Protein AF-A0A8H7KFB4-F1 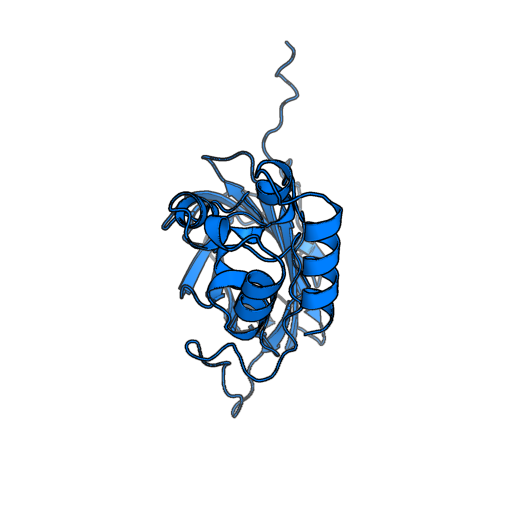(afdb_monomer_lite)

Secondary structure (DSSP, 8-state):
-TTTT--SSPPPPS-----TTHHHHBT-EEEESS--TT---EEEEE--TTSSEEEEEEEETTEEEEEEEESTT--EEEEE----TTTTTT---SSEEEEEEEEESSSSEEEEEEEESSSS-EEEEEEEEEGGGTEEEEEEEES--SS-SBPPPEEEEEPPTTPPPPPSS-TTSSS-----TTTSBHHHHHHSHHHHHHHHHHS-HHHHT-HHHHHTTTSBHHHHGGGSTT--HHHHHHHHHHHHH-

Foldseek 3Di:
DVCPPDDLDDDQDQAFDDAPLLVVQAQFKWAFPAQFPQQWQIKGWHPDPPDQWIKIWTQGLVGIWIDTAGPNSDKDWDKIQPACLLQAVLDHDNIFIWIKHWGHNDNFKIKIWTHTPVDSWIKIWMWGAPPSRFKIKIWIAIPDDPAGRTGDITIIGGDDPPDDTDDSPDSDDDDPPQDALRRAFLQNQCPDPQSVVLCCVLPDVVVVVDPVSVVRRSPGCVVCQVVDPRSDPVSRVSSGVSSRVD

Organism: Bionectria ochroleuca (NCBI:txid29856)

Radius of gyration: 20.15 Å; chains: 1; bounding box: 44×52×55 Å

Structure (mmCIF, N/CA/C/O backbone):
data_AF-A0A8H7KFB4-F1
#
_entry.id   AF-A0A8H7KFB4-F1
#
loop_
_atom_site.group_PDB
_atom_site.id
_atom_site.type_symbol
_atom_site.label_atom_id
_atom_site.label_alt_id
_atom_site.label_comp_id
_atom_site.label_asym_id
_atom_site.label_entity_id
_atom_site.label_seq_id
_atom_site.pdbx_PDB_ins_code
_atom_site.Cartn_x
_atom_site.Cartn_y
_atom_site.Cartn_z
_atom_site.occupancy
_atom_site.B_iso_or_equiv
_atom_site.auth_seq_id
_atom_site.auth_comp_id
_atom_site.auth_asym_id
_atom_site.auth_atom_id
_atom_site.pdbx_PDB_model_num
ATOM 1 N N . THR A 1 1 ? -14.679 31.931 -12.826 1.00 61.97 1 THR A N 1
ATOM 2 C CA . THR A 1 1 ? -13.219 31.683 -12.743 1.00 61.97 1 THR A CA 1
ATOM 3 C C . THR A 1 1 ? -12.979 30.184 -12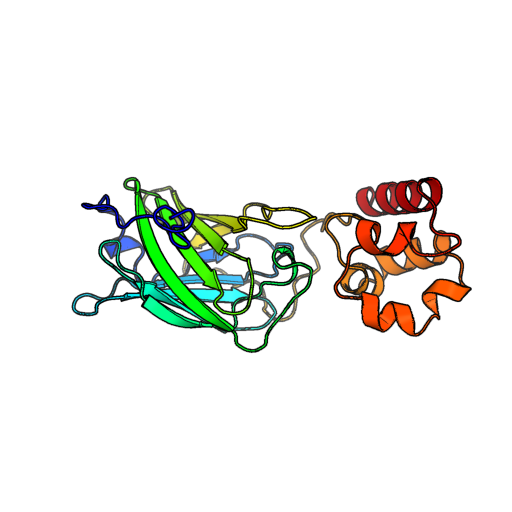.699 1.00 61.97 1 THR A C 1
ATOM 5 O O . THR A 1 1 ? -13.436 29.548 -11.759 1.00 61.97 1 THR A O 1
ATOM 8 N N . ARG A 1 2 ? -12.341 29.610 -13.729 1.00 64.19 2 ARG A N 1
ATOM 9 C CA . ARG A 1 2 ? -12.293 28.162 -14.057 1.00 64.19 2 ARG A CA 1
ATOM 10 C C . ARG A 1 2 ? -11.663 27.248 -12.983 1.00 64.19 2 ARG A C 1
ATOM 12 O O . ARG A 1 2 ? -11.766 26.037 -13.090 1.00 64.19 2 ARG A O 1
ATOM 19 N N . LEU A 1 3 ? -11.048 27.829 -11.950 1.00 76.88 3 LEU A N 1
ATOM 20 C CA . LEU A 1 3 ? -10.337 27.121 -10.877 1.00 76.88 3 LEU A CA 1
ATOM 21 C C . LEU A 1 3 ? -11.137 26.977 -9.571 1.00 76.88 3 LEU A C 1
ATOM 23 O O . LEU A 1 3 ? -10.689 26.281 -8.670 1.00 76.88 3 LEU A O 1
ATOM 27 N N . ARG A 1 4 ? -12.324 27.594 -9.447 1.00 68.62 4 ARG A N 1
ATOM 28 C CA . ARG A 1 4 ? -13.120 27.557 -8.197 1.00 68.62 4 ARG A CA 1
ATOM 29 C C . ARG A 1 4 ? -13.633 26.164 -7.806 1.00 68.62 4 ARG A C 1
ATOM 31 O O . ARG A 1 4 ? -14.036 25.984 -6.668 1.00 68.62 4 ARG A O 1
ATOM 38 N N . HIS A 1 5 ? -13.616 25.213 -8.736 1.00 70.12 5 HIS A N 1
ATOM 39 C CA . HIS A 1 5 ? -14.047 23.829 -8.520 1.00 70.12 5 HIS A CA 1
ATOM 40 C C . HIS A 1 5 ? -12.872 22.841 -8.525 1.00 70.12 5 HIS A C 1
ATOM 42 O O . HIS A 1 5 ? -13.088 21.631 -8.534 1.00 70.12 5 HIS A O 1
ATOM 48 N N . LEU A 1 6 ? -11.626 23.335 -8.567 1.00 68.06 6 LEU A N 1
ATOM 49 C CA . LEU A 1 6 ? -10.456 22.470 -8.522 1.00 68.06 6 LEU A CA 1
ATOM 50 C C . LEU A 1 6 ? -10.195 22.057 -7.070 1.00 68.06 6 LEU A C 1
ATOM 52 O O . LEU A 1 6 ? -9.555 22.776 -6.308 1.00 68.06 6 LEU A O 1
ATOM 56 N N . HIS A 1 7 ? -10.695 20.882 -6.703 1.00 67.50 7 HIS A N 1
ATOM 57 C CA . HIS A 1 7 ? -10.397 20.241 -5.429 1.00 67.50 7 HIS A CA 1
ATOM 58 C C . HIS A 1 7 ? -9.290 19.209 -5.644 1.00 67.50 7 HIS A C 1
ATOM 60 O O . HIS A 1 7 ? -9.531 18.124 -6.167 1.00 67.50 7 HIS A O 1
ATOM 66 N N . LEU A 1 8 ? -8.058 19.562 -5.265 1.00 73.00 8 LEU A N 1
ATOM 67 C CA . LEU A 1 8 ? -6.910 18.646 -5.339 1.00 73.00 8 LEU A CA 1
ATOM 68 C C . LEU A 1 8 ? -7.029 17.497 -4.328 1.00 73.00 8 LEU A C 1
ATOM 70 O O . LEU A 1 8 ? -6.491 16.413 -4.536 1.00 73.00 8 LEU A O 1
ATOM 74 N N . MET A 1 9 ? -7.779 17.724 -3.251 1.00 74.00 9 MET A N 1
ATOM 75 C CA . MET A 1 9 ? -7.996 16.762 -2.182 1.00 74.00 9 MET A CA 1
ATOM 76 C C . MET A 1 9 ? -9.475 16.369 -2.138 1.00 74.00 9 MET A C 1
ATOM 78 O O . MET A 1 9 ? -10.335 17.232 -2.338 1.00 74.00 9 MET A O 1
ATOM 82 N N . PRO A 1 10 ? -9.788 15.084 -1.889 1.00 71.81 10 PRO A N 1
ATOM 83 C CA . PRO A 1 10 ? -11.146 14.655 -1.597 1.00 71.81 10 PRO A CA 1
ATOM 84 C C . PRO A 1 10 ? -11.779 15.537 -0.513 1.00 71.81 10 PRO A C 1
ATOM 86 O O . PRO A 1 10 ? -11.071 15.942 0.419 1.00 71.81 10 PRO A O 1
ATOM 89 N N . PRO A 1 11 ? -13.088 15.822 -0.608 1.00 71.75 11 PRO A N 1
ATOM 90 C CA . PRO A 1 11 ? -13.779 16.592 0.413 1.00 71.75 11 PRO A CA 1
ATOM 91 C C . PRO A 1 11 ? -13.639 15.925 1.787 1.00 71.75 11 PRO A C 1
ATOM 93 O O . PRO A 1 11 ? -13.471 14.704 1.907 1.00 71.75 11 PRO A O 1
ATOM 96 N N . LEU A 1 12 ? -13.682 16.758 2.824 1.00 71.38 12 LEU A N 1
ATOM 97 C CA . LEU A 1 12 ? -13.834 16.289 4.194 1.00 71.38 12 LEU A CA 1
ATOM 98 C C . LEU A 1 12 ? -15.251 15.725 4.316 1.00 71.38 12 LEU A C 1
ATOM 100 O O . LEU A 1 12 ? -16.219 16.412 3.993 1.00 71.38 12 LEU A O 1
ATOM 104 N N . GLU A 1 13 ? -15.369 14.472 4.734 1.00 70.50 13 GLU A N 1
ATOM 105 C CA . GLU A 1 13 ? -16.661 13.912 5.114 1.00 70.50 13 GLU A CA 1
ATOM 106 C C . GLU A 1 13 ? -17.056 14.481 6.478 1.00 70.50 13 GLU A C 1
ATOM 108 O O . GLU A 1 13 ? -16.199 14.694 7.336 1.00 70.50 13 GLU A O 1
ATOM 113 N N . ASN A 1 14 ? -18.343 14.761 6.682 1.00 65.81 14 ASN A N 1
ATOM 114 C CA . ASN A 1 14 ? -18.803 15.345 7.944 1.00 65.81 14 ASN A CA 1
ATOM 115 C C . ASN A 1 14 ? -18.742 14.330 9.096 1.00 65.81 14 ASN A C 1
ATOM 117 O O . ASN A 1 14 ? -18.501 14.726 10.232 1.00 65.81 14 ASN A O 1
ATOM 121 N N . GLU A 1 15 ? -18.915 13.035 8.804 1.00 70.81 15 GLU A N 1
ATOM 122 C CA . GLU A 1 15 ? -18.819 11.952 9.784 1.00 70.81 15 GLU A CA 1
ATOM 123 C C . GLU A 1 15 ? -18.229 10.692 9.147 1.00 70.81 15 GLU A C 1
ATOM 125 O O . GLU A 1 15 ? -18.719 10.209 8.129 1.00 70.81 15 GLU A O 1
ATOM 130 N N . ALA A 1 16 ? -17.188 10.152 9.778 1.00 72.44 16 ALA A N 1
ATOM 131 C CA . ALA A 1 16 ? -16.652 8.838 9.460 1.00 72.44 16 ALA A CA 1
ATOM 132 C C . ALA A 1 16 ? -17.450 7.755 10.203 1.00 72.44 16 ALA A C 1
ATOM 134 O O . ALA A 1 16 ? -17.715 7.932 11.401 1.00 72.44 16 ALA A O 1
ATOM 135 N N . PRO A 1 17 ? -17.748 6.604 9.575 1.00 80.19 17 PRO A N 1
ATOM 136 C CA . PRO A 1 17 ? -18.048 5.376 10.299 1.00 80.19 17 PRO A CA 1
ATOM 137 C C . PRO A 1 17 ? -17.065 5.140 11.455 1.00 80.19 17 PRO A C 1
ATOM 139 O O . PRO A 1 17 ? -15.899 5.526 11.401 1.00 80.19 17 PRO A O 1
ATOM 142 N N . LYS A 1 18 ? -17.527 4.490 12.523 1.00 84.31 18 LYS A N 1
ATOM 143 C CA . LYS A 1 18 ? -16.658 4.024 13.611 1.00 84.31 18 LYS A CA 1
ATOM 144 C C . LYS A 1 18 ? -16.591 2.510 13.556 1.00 84.31 18 LYS A C 1
ATOM 146 O O . LYS A 1 18 ? -17.621 1.860 13.388 1.00 84.31 18 LYS A O 1
ATOM 151 N N . SER A 1 19 ? -15.403 1.947 13.738 1.00 90.38 19 SER A N 1
ATOM 152 C CA . SER A 1 19 ? -15.244 0.501 13.830 1.00 90.38 19 SER A CA 1
ATOM 153 C C . SER A 1 19 ? -15.250 0.037 15.279 1.00 90.38 19 SER A C 1
ATOM 155 O O . SER A 1 19 ? -14.568 0.595 16.137 1.00 90.38 19 SER A O 1
ATOM 157 N N . ARG A 1 20 ? -15.968 -1.056 15.543 1.00 91.12 20 ARG A N 1
ATOM 158 C CA . ARG A 1 20 ? -15.868 -1.791 16.814 1.00 91.12 20 ARG A CA 1
ATOM 159 C C . ARG A 1 20 ? -14.535 -2.536 16.943 1.00 91.12 20 ARG A C 1
ATOM 161 O O . ARG A 1 20 ? -14.165 -2.920 18.048 1.00 91.12 20 ARG A O 1
ATOM 168 N N . LEU A 1 21 ? -13.835 -2.745 15.826 1.00 92.56 21 LEU A N 1
ATOM 169 C CA . LEU A 1 21 ? -12.553 -3.440 15.773 1.00 92.56 21 LEU A CA 1
ATOM 170 C C . LEU A 1 21 ? -11.384 -2.537 16.148 1.00 92.56 21 LEU A C 1
ATOM 172 O O . LEU A 1 21 ? -10.337 -3.073 16.479 1.00 92.56 21 LEU A O 1
ATOM 176 N N . GLU A 1 22 ? -11.540 -1.209 16.139 1.00 93.12 22 GLU A N 1
ATOM 177 C CA . GLU A 1 22 ? -10.436 -0.257 16.337 1.00 93.12 22 GLU A CA 1
ATOM 178 C C . GLU A 1 22 ? -9.573 -0.596 17.563 1.00 93.12 22 GLU A C 1
ATOM 180 O O . GLU A 1 22 ? -8.362 -0.754 17.442 1.00 93.12 22 GLU A O 1
ATOM 185 N N . ASN A 1 23 ? -10.202 -0.827 18.718 1.00 90.88 23 ASN A N 1
ATOM 186 C CA . ASN A 1 23 ? -9.493 -1.199 19.947 1.00 90.88 23 ASN A CA 1
ATOM 187 C C . ASN A 1 23 ? -8.872 -2.603 19.903 1.00 90.88 23 ASN A C 1
ATOM 189 O O . ASN A 1 23 ? -7.924 -2.865 20.634 1.00 90.88 23 ASN A O 1
ATOM 193 N N . VAL A 1 24 ? -9.422 -3.505 19.090 1.00 90.38 24 VAL A N 1
ATOM 194 C CA . VAL A 1 24 ? -8.945 -4.888 18.944 1.00 90.38 24 VAL A CA 1
ATOM 195 C C . VAL A 1 24 ? -7.704 -4.943 18.060 1.00 90.38 24 VAL A C 1
ATOM 197 O O . VAL A 1 24 ? -6.808 -5.730 18.328 1.00 90.38 24 VAL A O 1
ATOM 200 N N . ILE A 1 25 ? -7.653 -4.126 17.006 1.00 93.88 25 ILE A N 1
ATOM 201 C CA . ILE A 1 25 ? -6.569 -4.152 16.013 1.00 93.88 25 ILE A CA 1
ATOM 202 C C . ILE A 1 25 ? -5.464 -3.127 16.291 1.00 93.88 25 ILE A C 1
ATOM 204 O O . ILE A 1 25 ? -4.403 -3.188 15.670 1.00 93.88 25 ILE A O 1
ATOM 208 N N . SER A 1 26 ? -5.720 -2.141 17.157 1.00 93.12 26 SER A N 1
ATOM 209 C CA . SER A 1 26 ? -4.752 -1.089 17.457 1.00 93.12 26 SER A CA 1
ATOM 210 C C . SER A 1 26 ? -3.491 -1.693 18.066 1.00 93.12 26 SER A C 1
ATOM 212 O O . SER A 1 26 ? -3.561 -2.445 19.033 1.00 93.12 26 SER A O 1
ATOM 214 N N . LYS A 1 27 ? -2.335 -1.339 17.503 1.00 88.69 27 LYS A N 1
ATOM 215 C CA . LYS A 1 27 ? -0.993 -1.824 17.863 1.00 88.69 27 LYS A CA 1
ATOM 2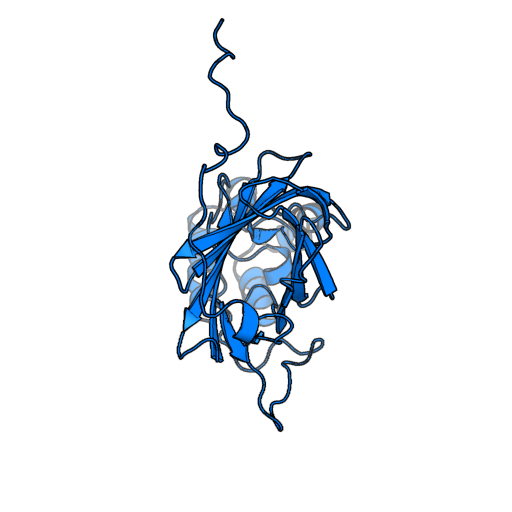16 C C . LYS A 1 27 ? -0.769 -3.320 17.627 1.00 88.69 27 LYS A C 1
ATOM 218 O O . LYS A 1 27 ? 0.333 -3.808 17.878 1.00 88.69 27 LYS A O 1
ATOM 223 N N . GLU A 1 28 ? -1.744 -4.027 17.061 1.00 91.38 28 GLU A N 1
ATOM 224 C CA . GLU A 1 28 ? -1.558 -5.403 16.621 1.00 91.38 28 GLU A CA 1
ATOM 225 C C . GLU A 1 28 ? -0.670 -5.467 15.377 1.00 91.38 28 GLU A C 1
ATOM 227 O O . GLU A 1 28 ? -0.672 -4.588 14.504 1.00 91.38 28 GLU A O 1
ATOM 232 N N . ARG A 1 29 ? 0.122 -6.537 15.288 1.00 90.56 29 ARG A N 1
ATOM 233 C CA . ARG A 1 29 ? 1.016 -6.772 14.153 1.00 90.56 29 ARG A CA 1
ATOM 234 C C . ARG A 1 29 ? 0.410 -7.792 13.205 1.00 90.56 29 ARG A C 1
ATOM 236 O O . ARG A 1 29 ? 0.311 -8.971 13.534 1.00 90.56 29 ARG A O 1
ATOM 243 N N . PHE A 1 30 ? 0.099 -7.341 11.997 1.00 93.88 30 PHE A N 1
ATOM 244 C CA . PHE A 1 30 ? -0.410 -8.172 10.916 1.00 93.88 30 PHE A CA 1
ATOM 245 C C . PHE A 1 30 ? 0.738 -8.588 10.003 1.00 93.88 30 PHE A C 1
ATOM 247 O O . PHE A 1 30 ? 1.280 -7.762 9.270 1.00 93.88 30 PHE A O 1
ATOM 254 N N . ALA A 1 31 ? 1.125 -9.860 10.036 1.00 90.69 31 ALA A N 1
ATOM 255 C CA . ALA A 1 31 ? 2.168 -10.403 9.174 1.00 90.69 31 ALA A CA 1
ATOM 256 C C . ALA A 1 31 ? 1.581 -10.930 7.865 1.00 90.69 31 ALA A C 1
ATOM 258 O O . ALA A 1 31 ? 0.538 -11.591 7.870 1.00 90.69 31 ALA A O 1
ATOM 259 N N . ALA A 1 32 ? 2.264 -10.668 6.751 1.00 92.19 32 ALA A N 1
ATOM 260 C CA . ALA A 1 32 ? 1.920 -11.258 5.466 1.00 92.19 32 ALA A CA 1
ATOM 261 C C . ALA A 1 32 ? 2.042 -12.783 5.566 1.00 92.19 32 ALA A C 1
ATOM 263 O O . ALA A 1 32 ? 3.067 -13.311 5.994 1.00 92.19 32 ALA A O 1
ATOM 264 N N . LYS A 1 33 ? 1.000 -13.512 5.157 1.00 86.19 33 LYS A N 1
ATOM 265 C CA . LYS A 1 33 ? 0.990 -14.980 5.264 1.00 86.19 33 LYS A CA 1
ATOM 266 C C . LYS A 1 33 ? 1.941 -15.669 4.292 1.00 86.19 33 LYS A C 1
ATOM 268 O O . LYS A 1 33 ? 2.212 -16.858 4.435 1.00 86.19 33 LYS A O 1
ATOM 273 N N . ARG A 1 34 ? 2.375 -14.943 3.267 1.00 83.50 34 ARG A N 1
ATOM 274 C CA . ARG A 1 34 ? 3.082 -15.447 2.096 1.00 83.50 34 ARG A CA 1
ATOM 275 C C . ARG A 1 34 ? 3.996 -14.349 1.541 1.00 83.50 34 ARG A C 1
ATOM 277 O O . ARG A 1 34 ? 3.611 -13.176 1.608 1.00 83.50 34 ARG A O 1
ATOM 284 N N . PRO A 1 35 ? 5.157 -14.699 0.956 1.00 85.25 35 PRO A N 1
ATOM 285 C CA . PRO A 1 35 ? 5.917 -13.765 0.137 1.00 85.25 35 PRO A CA 1
ATOM 286 C C . PRO A 1 35 ? 5.016 -13.100 -0.908 1.00 85.25 35 PRO A C 1
ATOM 288 O O . PRO A 1 35 ? 4.184 -13.757 -1.535 1.00 85.25 35 PRO A O 1
ATOM 291 N N . ASN A 1 36 ? 5.182 -11.797 -1.089 1.00 89.62 36 ASN A N 1
ATOM 292 C CA . ASN A 1 36 ? 4.436 -10.999 -2.054 1.00 89.62 36 ASN A CA 1
ATOM 293 C C . ASN A 1 36 ? 5.406 -10.137 -2.858 1.00 89.62 36 ASN A C 1
ATOM 295 O O . ASN A 1 36 ? 6.522 -9.863 -2.418 1.00 89.62 36 ASN A O 1
ATOM 299 N N . GLU A 1 37 ? 4.967 -9.713 -4.038 1.00 86.00 37 GLU A N 1
ATOM 300 C CA . GLU A 1 37 ? 5.789 -8.939 -4.970 1.00 86.00 37 GLU A CA 1
ATOM 301 C C . GLU A 1 37 ? 6.228 -7.586 -4.410 1.00 86.00 37 GLU A C 1
ATOM 303 O O . GLU A 1 37 ? 7.219 -7.031 -4.872 1.00 86.00 37 GLU A O 1
ATOM 308 N N . ASP A 1 38 ? 5.505 -7.039 -3.436 1.00 88.88 38 ASP A N 1
ATOM 309 C CA . ASP A 1 38 ? 5.835 -5.752 -2.821 1.00 88.88 38 ASP A CA 1
ATOM 310 C C . ASP A 1 38 ? 6.831 -5.920 -1.657 1.00 88.88 38 ASP A C 1
ATOM 312 O O . ASP A 1 38 ? 7.274 -4.949 -1.048 1.00 88.88 38 ASP A O 1
ATOM 316 N N . GLY A 1 39 ? 7.211 -7.166 -1.353 1.00 88.38 39 GLY A N 1
ATOM 317 C CA . GLY A 1 39 ? 8.133 -7.513 -0.281 1.00 88.38 39 GLY A CA 1
ATOM 318 C C . GLY A 1 39 ? 7.613 -7.155 1.108 1.00 88.38 39 GLY A C 1
ATOM 319 O O . GLY A 1 39 ? 8.412 -7.040 2.032 1.00 88.38 39 GLY A O 1
ATOM 320 N N . VAL A 1 40 ? 6.300 -6.960 1.265 1.00 94.81 40 VAL A N 1
ATOM 321 C CA . VAL A 1 40 ? 5.676 -6.625 2.547 1.00 94.81 40 VAL A CA 1
ATOM 322 C C . VAL A 1 40 ? 5.810 -7.805 3.498 1.00 94.81 40 VAL A C 1
ATOM 324 O O . VAL A 1 40 ? 5.409 -8.925 3.188 1.00 94.81 40 VAL A O 1
ATOM 327 N N . ILE A 1 41 ? 6.339 -7.537 4.682 1.00 91.38 41 ILE A N 1
ATOM 328 C CA . ILE A 1 41 ? 6.531 -8.513 5.754 1.00 91.38 41 ILE A CA 1
ATOM 329 C C . ILE A 1 41 ? 5.393 -8.385 6.762 1.00 91.38 41 ILE A C 1
ATOM 331 O O . ILE A 1 41 ? 4.808 -9.382 7.183 1.00 91.38 41 ILE A O 1
ATOM 335 N N . SER A 1 42 ? 5.068 -7.156 7.162 1.00 93.69 42 SER A N 1
ATOM 336 C CA . SER A 1 42 ? 4.004 -6.897 8.131 1.00 93.69 42 SER A CA 1
ATOM 337 C C . SER A 1 42 ? 3.551 -5.444 8.129 1.00 93.69 42 SER A C 1
ATOM 339 O O . SER A 1 42 ? 4.318 -4.569 7.736 1.00 93.69 42 SER A O 1
ATOM 341 N N . PHE A 1 43 ? 2.377 -5.178 8.689 1.00 97.38 43 PHE A N 1
ATOM 342 C CA . PHE A 1 43 ? 1.933 -3.829 9.021 1.00 97.38 43 PHE A CA 1
ATOM 343 C C . PHE A 1 43 ? 1.321 -3.751 10.427 1.00 97.38 43 PHE A C 1
ATOM 345 O O . PHE A 1 43 ? 0.942 -4.771 11.007 1.00 97.38 43 PHE A O 1
ATOM 352 N N . THR A 1 44 ? 1.209 -2.531 10.947 1.00 95.44 44 THR A N 1
ATOM 353 C CA . THR A 1 44 ? 0.510 -2.197 12.196 1.00 95.44 44 THR A CA 1
ATOM 354 C C . THR A 1 44 ? -0.255 -0.889 12.012 1.00 95.44 44 THR A C 1
ATOM 356 O O . THR A 1 44 ? 0.176 -0.011 11.262 1.00 95.44 44 THR A O 1
ATOM 359 N N . LEU A 1 45 ? -1.395 -0.764 12.691 1.00 96.62 45 LEU A N 1
ATOM 360 C CA . LEU A 1 45 ? -2.139 0.486 12.824 1.00 96.62 45 LEU A CA 1
ATOM 361 C C . LEU A 1 45 ? -2.210 0.875 14.294 1.00 96.62 45 LEU A C 1
ATOM 363 O O . LEU A 1 45 ? -2.530 0.035 15.126 1.00 96.62 45 LEU A O 1
ATOM 367 N N . ASP A 1 46 ? -1.951 2.136 14.607 1.00 93.38 46 ASP A N 1
ATOM 368 C CA . ASP A 1 46 ? -2.073 2.694 15.951 1.00 93.38 46 ASP A CA 1
ATOM 369 C C . ASP A 1 46 ? -3.146 3.784 15.973 1.00 93.38 46 ASP A C 1
ATOM 371 O O . ASP A 1 46 ? -3.035 4.802 15.282 1.00 93.38 46 ASP A O 1
ATOM 375 N N . PHE A 1 47 ? -4.182 3.564 16.778 1.00 91.44 47 PHE A N 1
ATOM 376 C CA . PHE A 1 47 ? -5.313 4.471 16.973 1.00 91.44 47 PHE A CA 1
ATOM 377 C C . PHE A 1 47 ? -5.246 5.213 18.318 1.00 91.44 47 PHE A C 1
ATOM 379 O O . PHE A 1 47 ? -6.274 5.461 18.941 1.00 91.44 47 PHE A O 1
ATOM 386 N N . GLU A 1 48 ? -4.049 5.571 18.790 1.00 83.38 48 GLU A N 1
ATOM 387 C CA . GLU A 1 48 ? -3.825 6.220 20.090 1.00 83.38 48 GLU A CA 1
ATOM 388 C C . GLU A 1 48 ? -4.836 7.334 20.426 1.00 83.38 48 GLU A C 1
ATOM 390 O O . GLU A 1 48 ? -5.023 8.297 19.683 1.00 83.38 48 GLU A O 1
ATOM 395 N N . SER A 1 49 ? -5.501 7.235 21.575 1.00 83.12 49 SER A N 1
ATOM 396 C CA . SER A 1 49 ? -6.442 8.259 22.035 1.00 83.12 49 SER A CA 1
ATOM 397 C C . SER A 1 49 ? -5.726 9.559 22.416 1.00 83.12 49 SER A C 1
ATOM 399 O O . SER A 1 49 ? -4.654 9.521 23.009 1.00 83.12 49 SER A O 1
ATOM 401 N N . GLY A 1 50 ? -6.348 10.714 22.164 1.00 82.25 50 GLY A N 1
ATOM 402 C CA . GLY A 1 50 ? -5.830 12.017 22.613 1.00 82.25 50 GLY A CA 1
ATOM 403 C C . GLY A 1 50 ? -4.862 12.708 21.646 1.00 82.25 50 GLY A C 1
ATOM 404 O O . GLY A 1 50 ? -4.492 13.854 21.885 1.00 82.25 50 GLY A O 1
ATOM 405 N N . VAL A 1 51 ? -4.515 12.065 20.527 1.00 86.25 51 VAL A N 1
ATOM 406 C CA . VAL A 1 51 ? -3.771 12.679 19.415 1.00 86.25 51 VAL A CA 1
ATOM 407 C C . VAL A 1 51 ? -4.629 12.774 18.152 1.00 86.25 51 VAL A C 1
ATOM 409 O O . VAL A 1 51 ? -5.496 11.931 17.908 1.00 86.25 51 VAL A O 1
ATOM 412 N N . SER A 1 52 ? -4.368 13.789 17.323 1.00 88.25 52 SER A N 1
ATOM 413 C CA . SER A 1 52 ? -5.149 14.113 16.113 1.00 88.25 52 SER A CA 1
ATOM 414 C C . SER A 1 52 ? -4.834 13.249 14.884 1.00 88.25 52 SER A C 1
ATOM 416 O O . SER A 1 52 ? -5.383 13.485 13.807 1.00 88.25 52 SER A O 1
ATOM 418 N N . TYR A 1 53 ? -3.958 12.256 15.024 1.00 92.31 53 TYR A N 1
ATOM 419 C CA . TYR A 1 53 ? -3.567 11.344 13.954 1.00 92.31 53 TYR A CA 1
ATOM 420 C C . TYR A 1 53 ? -3.521 9.894 14.444 1.00 92.31 53 TYR A C 1
ATOM 422 O O . TYR A 1 53 ? -3.366 9.635 15.635 1.00 92.31 53 TYR A O 1
ATOM 430 N N . SER A 1 54 ? -3.690 8.954 13.522 1.00 94.56 54 SER A N 1
ATOM 431 C CA . SER A 1 54 ? -3.349 7.539 13.684 1.00 94.56 54 SER A CA 1
ATOM 432 C C . SER A 1 54 ? -1.999 7.272 13.018 1.00 94.56 54 SER A C 1
ATOM 434 O O . SER A 1 54 ? -1.541 8.073 12.201 1.00 94.56 54 SER A O 1
ATOM 436 N N . ILE A 1 55 ? -1.354 6.154 13.332 1.00 95.12 55 ILE A N 1
ATOM 437 C CA . ILE A 1 55 ? -0.065 5.790 12.733 1.00 95.12 55 ILE A CA 1
ATOM 438 C C . ILE A 1 55 ? -0.228 4.495 11.949 1.00 95.12 55 ILE A C 1
ATOM 440 O O . ILE A 1 55 ? -0.742 3.515 12.475 1.00 95.12 55 ILE A O 1
ATOM 444 N N . PHE A 1 56 ? 0.216 4.484 10.696 1.00 98.19 56 PHE A N 1
ATOM 445 C CA . PHE A 1 56 ? 0.384 3.260 9.921 1.00 98.19 56 PHE A CA 1
ATOM 446 C C . PHE A 1 56 ? 1.866 2.942 9.798 1.00 98.19 56 PHE A C 1
ATOM 448 O O . PHE A 1 56 ? 2.654 3.765 9.324 1.00 98.19 56 PHE A O 1
ATOM 455 N N . HIS A 1 57 ? 2.229 1.735 10.210 1.00 95.81 57 HIS A N 1
ATOM 456 C CA . HIS A 1 57 ? 3.562 1.185 10.035 1.00 95.81 57 HIS A CA 1
ATOM 457 C C . HIS A 1 57 ? 3.526 0.084 8.991 1.00 95.81 57 HIS A C 1
ATOM 459 O O . HIS A 1 57 ? 2.699 -0.821 9.081 1.00 95.81 57 HIS A O 1
ATOM 465 N N . LEU A 1 58 ? 4.458 0.125 8.044 1.00 97.19 58 LEU A N 1
ATOM 466 C CA . LEU A 1 58 ? 4.672 -0.938 7.066 1.00 97.19 58 LEU A CA 1
ATOM 467 C C . LEU A 1 58 ? 6.128 -1.386 7.152 1.00 97.19 58 LEU A C 1
ATOM 469 O O . LEU A 1 58 ? 7.033 -0.560 7.097 1.00 97.19 58 LEU A O 1
ATOM 473 N N . HIS A 1 59 ? 6.355 -2.686 7.278 1.00 92.88 59 HIS A N 1
ATOM 474 C CA . HIS A 1 59 ? 7.673 -3.287 7.138 1.00 92.88 59 HIS A CA 1
ATOM 475 C C . HIS A 1 59 ? 7.707 -4.053 5.824 1.00 92.88 59 HIS A C 1
ATOM 477 O O . HIS A 1 59 ? 6.919 -4.986 5.641 1.00 92.88 59 HIS A O 1
ATOM 483 N N . ASP A 1 60 ? 8.614 -3.675 4.935 1.00 93.94 60 ASP A N 1
ATOM 484 C CA . ASP A 1 60 ? 8.889 -4.398 3.701 1.00 93.94 60 ASP A CA 1
ATOM 485 C C . ASP A 1 60 ? 10.401 -4.639 3.529 1.00 93.94 60 ASP A C 1
ATOM 487 O O . ASP A 1 60 ? 11.194 -4.417 4.446 1.00 93.94 60 ASP A O 1
ATOM 491 N N . HIS A 1 61 ? 10.804 -5.133 2.362 1.00 86.75 61 HIS A N 1
ATOM 492 C CA . HIS A 1 61 ? 12.198 -5.395 2.003 1.00 86.75 61 HIS A CA 1
ATOM 493 C C . HIS A 1 61 ? 13.144 -4.174 2.093 1.00 86.75 61 HIS A C 1
ATOM 495 O O . HIS A 1 61 ? 14.351 -4.362 2.233 1.00 86.75 61 HIS A O 1
ATOM 501 N N . ARG A 1 62 ? 12.633 -2.935 2.027 1.00 89.06 62 ARG A N 1
ATOM 502 C CA . ARG A 1 62 ? 13.394 -1.684 2.219 1.00 89.06 62 ARG A CA 1
ATOM 503 C C . ARG A 1 62 ? 13.483 -1.260 3.683 1.00 89.06 62 ARG A C 1
ATOM 505 O O . ARG A 1 62 ? 14.235 -0.340 4.006 1.00 89.06 62 ARG A O 1
ATOM 512 N N . GLY A 1 63 ? 12.765 -1.940 4.570 1.00 84.19 63 GLY A N 1
ATOM 513 C CA . GLY A 1 63 ? 12.785 -1.709 6.003 1.00 84.19 63 GLY A CA 1
ATOM 514 C C . GLY A 1 63 ? 11.476 -1.128 6.520 1.00 84.19 63 GLY A C 1
ATOM 515 O O . GLY A 1 63 ? 10.386 -1.433 6.037 1.00 84.19 63 GLY A O 1
ATOM 516 N N . PHE A 1 64 ? 11.580 -0.364 7.603 1.00 86.81 64 PHE A N 1
ATOM 517 C CA . PHE A 1 64 ? 10.426 0.110 8.350 1.00 86.81 64 PHE A CA 1
ATOM 518 C C . PHE A 1 64 ? 9.988 1.501 7.885 1.00 86.81 64 PHE A C 1
ATOM 520 O O . PHE A 1 64 ? 10.777 2.448 7.870 1.00 86.81 64 PHE A O 1
ATOM 527 N N . HIS A 1 65 ? 8.707 1.622 7.562 1.00 94.50 65 HIS A N 1
ATOM 528 C CA . HIS A 1 65 ? 8.066 2.834 7.075 1.00 94.50 65 HIS A CA 1
ATOM 529 C C . HIS A 1 65 ? 6.969 3.278 8.036 1.00 94.50 65 HIS A C 1
ATOM 531 O O . HIS A 1 65 ? 6.291 2.457 8.654 1.00 94.50 65 HIS A O 1
ATOM 537 N N . GLN A 1 66 ? 6.760 4.590 8.115 1.00 94.50 66 GLN A N 1
ATOM 538 C CA . GLN A 1 66 ? 5.715 5.197 8.929 1.00 94.50 66 GLN A CA 1
ATOM 539 C C . GLN A 1 66 ? 4.933 6.228 8.118 1.00 94.50 66 GLN A C 1
ATOM 541 O O . GLN A 1 66 ? 5.512 6.981 7.332 1.00 94.50 66 GLN A O 1
ATOM 546 N N . VAL A 1 67 ? 3.624 6.286 8.349 1.00 97.38 67 VAL A N 1
ATOM 547 C CA . VAL A 1 67 ? 2.721 7.316 7.831 1.00 97.38 67 VAL A CA 1
ATOM 548 C C . VAL A 1 67 ? 1.842 7.808 8.980 1.00 97.38 67 VAL A C 1
ATOM 550 O O . VAL A 1 67 ? 1.264 6.998 9.704 1.00 97.38 67 VAL A O 1
ATOM 553 N N . LEU A 1 68 ? 1.743 9.128 9.154 1.00 95.56 68 LEU A N 1
ATOM 554 C CA . LEU A 1 68 ? 0.838 9.746 10.127 1.00 95.56 68 LEU A CA 1
ATOM 555 C C . LEU A 1 68 ? -0.451 10.161 9.426 1.00 95.56 68 LEU A C 1
ATOM 557 O O . LEU A 1 68 ? -0.424 11.011 8.540 1.00 95.56 68 LEU A O 1
ATOM 561 N N . LEU A 1 69 ? -1.565 9.583 9.848 1.00 96.12 69 LEU A N 1
ATOM 562 C CA . LEU A 1 69 ? -2.862 9.665 9.193 1.00 96.12 69 LEU A CA 1
ATOM 563 C C . LEU A 1 69 ? -3.784 10.594 9.976 1.00 96.12 69 LEU A C 1
ATOM 565 O O . LEU A 1 69 ? -4.127 10.285 11.114 1.00 96.12 69 LEU A O 1
ATOM 569 N N . GLY A 1 70 ? -4.232 11.702 9.387 1.00 93.50 70 GLY A N 1
ATOM 570 C CA . GLY A 1 70 ? -5.211 12.573 10.045 1.00 93.50 70 GLY A CA 1
ATOM 571 C C . GLY A 1 70 ? -6.490 11.823 10.438 1.00 93.50 70 GLY A C 1
ATOM 572 O O . GLY A 1 70 ? -6.986 11.000 9.665 1.00 93.50 70 GLY A O 1
ATOM 573 N N . LYS A 1 71 ? -6.995 12.095 11.650 1.00 87.88 71 LYS A N 1
ATOM 574 C CA . LYS A 1 71 ? -8.254 11.542 12.181 1.00 87.88 71 LYS A CA 1
ATOM 575 C C . LYS A 1 71 ? -9.453 12.429 11.855 1.00 87.88 71 LYS A C 1
ATOM 577 O O . LYS A 1 71 ? -9.305 13.602 11.519 1.00 87.88 71 LYS A O 1
ATOM 582 N N . GLY A 1 72 ? -10.656 11.872 12.023 1.00 75.12 72 GLY A N 1
ATOM 583 C CA . GLY A 1 72 ? -11.909 12.635 11.973 1.00 75.12 72 GLY A CA 1
ATOM 584 C C . GLY A 1 72 ? -12.111 13.338 10.634 1.00 75.12 72 GLY A C 1
ATOM 585 O O . GLY A 1 72 ? -12.419 14.524 10.604 1.00 75.12 72 GLY A O 1
ATOM 586 N N . CYS A 1 73 ? -11.841 12.620 9.540 1.00 73.69 73 CYS A N 1
ATOM 587 C CA . CYS A 1 73 ? -11.869 13.112 8.159 1.00 73.69 73 CYS A CA 1
ATOM 588 C C . CYS A 1 73 ? -10.795 14.158 7.808 1.00 73.69 73 CYS A C 1
ATOM 590 O O . CYS A 1 73 ? -10.672 14.506 6.634 1.00 73.69 73 CYS A O 1
ATOM 592 N N . GLY A 1 74 ? -10.001 14.621 8.779 1.00 84.81 74 GLY A N 1
ATOM 593 C CA . GLY A 1 74 ? -8.924 15.586 8.595 1.00 84.81 74 GLY A CA 1
ATOM 594 C C . GLY A 1 74 ? -7.699 15.012 7.884 1.00 84.81 74 GLY A C 1
ATOM 595 O O . GLY A 1 74 ? -7.467 13.806 7.846 1.00 84.81 74 GLY A O 1
ATOM 596 N N . TRP A 1 75 ? -6.887 15.911 7.336 1.00 91.44 75 TRP A N 1
ATOM 597 C CA . TRP A 1 75 ? -5.618 15.590 6.690 1.00 91.44 75 TRP A CA 1
ATOM 598 C C . TRP A 1 75 ? -4.448 15.973 7.592 1.00 91.44 75 TRP A C 1
ATOM 600 O O . TRP A 1 75 ? -4.502 16.989 8.282 1.00 91.44 75 TRP A O 1
ATOM 610 N N . TRP A 1 76 ? -3.382 15.179 7.559 1.00 94.38 76 TRP A N 1
ATOM 611 C CA . TRP A 1 76 ? -2.193 15.372 8.376 1.00 94.38 76 TRP A CA 1
ATOM 612 C C . TRP A 1 76 ? -0.927 15.396 7.515 1.00 94.38 76 TRP A C 1
ATOM 614 O O . TRP A 1 76 ? -0.710 14.465 6.734 1.00 94.38 76 TRP A O 1
ATOM 624 N N . PRO A 1 77 ? -0.086 16.439 7.613 1.00 94.25 77 PRO A N 1
ATOM 625 C CA . PRO A 1 77 ? 1.186 16.478 6.906 1.00 94.25 77 PRO A CA 1
ATOM 626 C C . PRO A 1 77 ? 2.206 15.552 7.580 1.00 94.25 77 PRO A C 1
ATOM 628 O O . PRO A 1 77 ? 2.368 15.574 8.801 1.00 94.25 77 PRO A O 1
ATOM 631 N N . CYS A 1 78 ? 2.939 14.762 6.798 1.00 93.19 78 CYS A N 1
ATOM 632 C CA . CYS A 1 78 ? 4.071 13.990 7.307 1.00 93.19 78 CYS A CA 1
ATOM 633 C C . CYS A 1 78 ? 5.129 13.716 6.236 1.00 93.19 78 CYS A C 1
ATOM 635 O O . CYS A 1 78 ? 4.902 13.895 5.040 1.00 93.19 78 CYS A O 1
ATOM 637 N N . ILE A 1 79 ? 6.294 13.255 6.687 1.00 94.12 79 ILE A N 1
ATOM 638 C CA . ILE A 1 79 ? 7.328 12.674 5.831 1.00 94.12 79 ILE A CA 1
ATOM 639 C C . ILE A 1 79 ? 7.236 11.154 5.940 1.00 94.12 79 ILE A C 1
ATOM 641 O O . ILE A 1 79 ? 7.105 10.624 7.044 1.00 94.12 79 ILE A O 1
ATOM 645 N N . THR A 1 80 ? 7.314 10.456 4.811 1.00 95.19 80 THR A N 1
ATOM 646 C CA . THR A 1 80 ? 7.315 8.990 4.769 1.00 95.19 80 THR A CA 1
ATOM 647 C C . THR A 1 80 ? 8.363 8.461 3.798 1.00 95.19 80 THR A C 1
ATOM 649 O O . THR A 1 80 ? 8.726 9.140 2.843 1.00 95.19 80 THR A O 1
ATOM 652 N N . SER A 1 81 ? 8.844 7.246 4.039 1.00 91.88 81 SER A N 1
ATOM 653 C CA . SER A 1 81 ? 9.728 6.490 3.142 1.00 91.88 81 SER A CA 1
ATOM 654 C C . SER A 1 81 ? 9.000 5.343 2.429 1.00 91.88 81 SER A C 1
ATOM 656 O O . SER A 1 81 ? 9.656 4.478 1.849 1.00 91.88 81 SER A O 1
ATOM 658 N N . LEU A 1 82 ? 7.662 5.300 2.522 1.00 95.38 82 LEU A N 1
ATOM 659 C CA . LEU A 1 82 ? 6.822 4.215 2.013 1.00 95.38 82 LEU A CA 1
ATOM 660 C C . LEU A 1 82 ? 7.159 3.876 0.554 1.00 95.38 82 LEU A C 1
ATOM 662 O O . LEU A 1 82 ? 7.078 4.746 -0.312 1.00 95.38 82 LEU A O 1
ATOM 666 N N . SER A 1 83 ? 7.487 2.610 0.292 1.00 92.81 83 SER A N 1
ATOM 667 C CA . SER A 1 83 ? 7.855 2.113 -1.039 1.00 92.81 83 SER A CA 1
ATOM 668 C C . SER A 1 83 ? 6.778 2.438 -2.070 1.00 92.81 83 SER A C 1
ATOM 670 O O . SER A 1 83 ? 5.609 2.123 -1.855 1.00 92.81 83 SER A O 1
ATOM 672 N N . GLY A 1 84 ? 7.136 3.079 -3.181 1.00 89.88 84 GLY A N 1
ATOM 673 C CA . GLY A 1 84 ? 6.180 3.653 -4.138 1.00 89.88 84 GLY A CA 1
ATOM 674 C C . GLY A 1 84 ? 6.428 3.294 -5.600 1.00 89.88 84 GLY A C 1
ATOM 675 O O . GLY A 1 84 ? 5.499 3.401 -6.403 1.00 89.88 84 GLY A O 1
ATOM 676 N N . ALA A 1 85 ? 7.630 2.817 -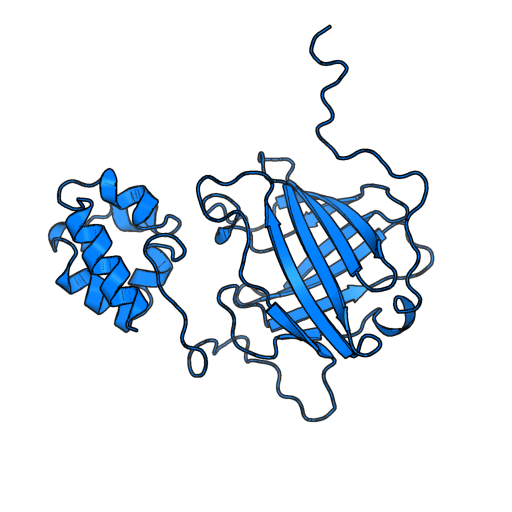5.949 1.00 87.56 85 ALA A N 1
ATOM 677 C CA . ALA A 1 85 ? 8.096 2.690 -7.334 1.00 87.56 85 ALA A CA 1
ATOM 678 C C . ALA A 1 85 ? 7.070 2.045 -8.276 1.00 87.56 85 ALA A C 1
ATOM 680 O O . ALA A 1 85 ? 6.763 2.578 -9.343 1.00 87.56 85 ALA A O 1
ATOM 681 N N . LYS A 1 86 ? 6.474 0.927 -7.850 1.00 86.56 86 LYS A N 1
ATOM 682 C CA . LYS A 1 86 ? 5.550 0.128 -8.671 1.00 86.56 86 LYS A CA 1
ATOM 683 C C . LYS A 1 86 ? 4.236 0.839 -9.007 1.00 86.56 86 LYS A C 1
ATOM 685 O O . LYS A 1 86 ? 3.593 0.485 -9.991 1.00 86.56 86 LYS A O 1
ATOM 690 N N . LEU A 1 87 ? 3.834 1.833 -8.216 1.00 90.44 87 LEU A N 1
ATOM 691 C CA . LEU A 1 87 ? 2.641 2.647 -8.465 1.00 90.44 87 LEU A CA 1
ATOM 692 C C . LEU A 1 87 ? 2.977 4.058 -8.969 1.00 90.44 87 LEU A C 1
ATOM 694 O O . LEU A 1 87 ? 2.097 4.736 -9.489 1.00 90.44 87 LEU A O 1
ATOM 698 N N . HIS A 1 88 ? 4.229 4.503 -8.852 1.00 90.12 88 HIS A N 1
ATOM 699 C CA . HIS A 1 88 ? 4.634 5.894 -9.073 1.00 90.12 88 HIS A CA 1
ATOM 700 C C . HIS A 1 88 ? 5.602 6.060 -10.256 1.00 90.12 88 HIS A C 1
ATOM 702 O O . HIS A 1 88 ? 6.575 6.801 -10.162 1.00 90.12 88 HIS A O 1
ATOM 708 N N . HIS A 1 89 ? 5.377 5.369 -11.379 1.00 84.69 89 HIS A N 1
ATOM 709 C CA . HIS A 1 89 ? 6.271 5.419 -12.556 1.00 84.69 89 HIS A CA 1
ATOM 710 C C . HIS A 1 89 ? 7.741 5.052 -12.277 1.00 84.69 89 HIS A C 1
ATOM 712 O O . HIS A 1 89 ? 8.652 5.574 -12.920 1.00 84.69 89 HIS A O 1
ATOM 718 N N . GLY A 1 90 ? 7.985 4.171 -11.310 1.00 79.56 90 GLY A N 1
ATOM 719 C CA . GLY A 1 90 ? 9.333 3.815 -10.879 1.00 79.56 90 GLY A CA 1
ATOM 720 C C . GLY A 1 90 ? 9.974 4.835 -9.935 1.00 79.56 90 GLY A C 1
ATOM 721 O O . GLY A 1 90 ? 11.081 4.588 -9.468 1.00 79.56 90 GLY A O 1
ATOM 722 N N . TYR A 1 91 ? 9.309 5.953 -9.614 1.00 83.38 91 TYR A N 1
ATOM 723 C CA . TYR A 1 91 ? 9.832 6.899 -8.632 1.00 83.38 91 TYR A CA 1
ATOM 724 C C . TYR A 1 91 ? 9.835 6.277 -7.236 1.00 83.38 91 TYR A C 1
ATOM 726 O O . TYR A 1 91 ? 8.787 5.948 -6.677 1.00 83.38 91 TYR A O 1
ATOM 734 N N . GLU A 1 92 ? 11.036 6.155 -6.679 1.00 87.69 92 GLU A N 1
ATOM 735 C CA . GLU A 1 92 ? 11.292 5.698 -5.320 1.00 87.69 92 GLU A CA 1
ATOM 736 C C . GLU A 1 92 ? 12.131 6.755 -4.611 1.00 87.69 92 GLU A C 1
ATOM 738 O O . GLU A 1 92 ? 13.283 7.002 -4.971 1.00 87.69 92 GLU A O 1
ATOM 743 N N . PHE A 1 93 ? 11.545 7.399 -3.611 1.00 84.12 93 PHE A N 1
ATOM 744 C CA . PHE A 1 93 ? 12.228 8.423 -2.836 1.00 84.12 93 PHE A CA 1
ATOM 745 C C . PHE A 1 93 ? 12.649 7.838 -1.489 1.00 84.12 93 PHE A C 1
ATOM 747 O O . PHE A 1 93 ? 11.931 7.044 -0.879 1.00 84.12 93 PHE A O 1
ATOM 754 N N . ALA A 1 94 ? 13.819 8.242 -0.990 1.00 84.12 94 ALA A N 1
ATOM 755 C CA . ALA A 1 94 ? 14.229 7.883 0.369 1.00 84.12 94 ALA A CA 1
ATOM 756 C C . ALA A 1 94 ? 13.258 8.466 1.409 1.00 84.12 94 ALA A C 1
ATOM 758 O O . ALA A 1 94 ? 12.958 7.827 2.416 1.00 84.12 94 ALA A O 1
ATOM 759 N N . GLN A 1 95 ? 12.759 9.674 1.139 1.00 88.62 95 GLN A N 1
ATOM 760 C CA . GLN A 1 95 ? 11.738 10.369 1.907 1.00 88.62 95 GLN A CA 1
ATOM 761 C C . GLN A 1 95 ? 10.877 11.206 0.957 1.00 88.62 95 GLN A C 1
ATOM 763 O O . GLN A 1 95 ? 11.405 11.835 0.043 1.00 88.62 95 GLN A O 1
ATOM 768 N N . SER A 1 96 ? 9.570 11.240 1.197 1.00 92.88 96 SER A N 1
ATOM 769 C CA . SER A 1 96 ? 8.610 12.073 0.474 1.00 92.88 96 SER A CA 1
ATOM 770 C C . SER A 1 96 ? 7.725 12.839 1.440 1.00 92.88 96 SER A C 1
ATOM 772 O O . SER A 1 96 ? 7.283 12.303 2.461 1.00 92.88 96 SER A O 1
ATOM 774 N N . SER A 1 97 ? 7.427 14.087 1.083 1.00 94.25 97 SER A N 1
ATOM 775 C CA . SER A 1 97 ? 6.420 14.885 1.773 1.00 94.25 97 SER A CA 1
ATOM 776 C C . SER A 1 97 ? 5.022 14.519 1.286 1.00 94.25 97 SER A C 1
ATOM 778 O O . SER A 1 97 ? 4.739 14.542 0.083 1.00 94.25 97 SER A O 1
ATOM 780 N N . VAL A 1 98 ? 4.140 14.187 2.227 1.00 95.75 98 VAL A N 1
ATOM 781 C CA . VAL A 1 98 ? 2.749 13.833 1.948 1.00 95.75 98 VAL A CA 1
ATOM 782 C C . VAL A 1 98 ? 1.803 14.586 2.873 1.00 95.75 98 VAL A C 1
ATOM 784 O O . VAL A 1 98 ? 2.160 14.955 3.994 1.00 95.75 98 VAL A O 1
ATOM 787 N N . VAL A 1 99 ? 0.564 14.758 2.427 1.00 95.75 99 VAL A N 1
ATOM 788 C CA . VAL A 1 99 ? -0.571 14.985 3.325 1.00 95.75 99 VAL A CA 1
ATOM 789 C C . VAL A 1 99 ? -1.440 13.741 3.285 1.00 95.75 99 VAL A C 1
ATOM 791 O O . VAL A 1 99 ? -1.794 13.270 2.204 1.00 95.75 99 VAL A O 1
ATOM 794 N N . SER A 1 100 ? -1.773 13.179 4.443 1.00 96.12 100 SER A N 1
ATOM 795 C CA . SER A 1 100 ? -2.473 11.900 4.497 1.00 96.12 100 SER A CA 1
ATOM 796 C C . SER A 1 100 ? -3.605 11.856 5.515 1.00 96.12 100 SER A C 1
ATOM 798 O O . SER A 1 100 ? -3.650 12.639 6.465 1.00 96.12 100 SER A O 1
ATOM 800 N N . ARG A 1 101 ? -4.553 10.951 5.297 1.00 94.88 101 ARG A N 1
ATOM 801 C CA . ARG A 1 101 ? -5.710 10.739 6.171 1.00 94.88 101 ARG A CA 1
ATOM 802 C C . ARG A 1 101 ? -6.024 9.262 6.305 1.00 94.88 101 ARG A C 1
ATOM 804 O O . ARG A 1 101 ? -5.762 8.503 5.373 1.00 94.88 101 ARG A O 1
ATOM 811 N N . GLY A 1 102 ? -6.623 8.892 7.430 1.00 94.31 102 GLY A N 1
ATOM 812 C CA . GLY A 1 102 ? -7.146 7.555 7.687 1.00 94.31 102 GLY A CA 1
ATOM 813 C C . GLY A 1 102 ? -8.623 7.630 8.054 1.00 94.31 102 GLY A C 1
ATOM 814 O O . GLY A 1 102 ? -9.017 8.445 8.889 1.00 94.31 102 GLY A O 1
ATOM 815 N N . LEU A 1 103 ? -9.444 6.806 7.413 1.00 92.62 103 LEU A N 1
ATOM 816 C CA . LEU A 1 103 ? -10.892 6.830 7.548 1.00 92.62 103 LEU A CA 1
ATOM 817 C C . LEU A 1 103 ? -11.446 5.408 7.556 1.00 92.62 103 LEU A C 1
ATOM 819 O O . LEU A 1 103 ? -11.176 4.621 6.653 1.00 92.62 103 LEU A O 1
ATOM 823 N N . TRP A 1 104 ? -12.280 5.089 8.537 1.00 93.81 104 TRP A N 1
ATOM 824 C CA . TRP A 1 104 ? -13.140 3.915 8.443 1.00 93.81 104 TRP A CA 1
ATOM 825 C C . TRP A 1 104 ? -14.216 4.168 7.390 1.00 93.81 104 TRP A C 1
ATOM 827 O O . TRP A 1 104 ? -14.960 5.133 7.492 1.00 93.81 104 TRP A O 1
ATOM 837 N N . THR A 1 105 ? -14.295 3.311 6.380 1.00 92.12 105 THR A N 1
ATOM 838 C CA . THR A 1 105 ? -15.311 3.392 5.308 1.00 92.12 105 THR A CA 1
ATOM 839 C C . THR A 1 105 ? -16.475 2.425 5.544 1.00 92.12 105 THR A C 1
ATOM 841 O O . THR A 1 105 ? -17.550 2.578 4.971 1.00 92.12 105 THR A O 1
ATOM 844 N N . SER A 1 106 ? -16.277 1.463 6.444 1.00 92.75 106 SER A N 1
ATOM 845 C CA . SER A 1 106 ? -17.265 0.529 6.989 1.00 92.75 106 SER A CA 1
ATOM 846 C C . SER A 1 106 ? -16.835 0.120 8.406 1.00 92.75 106 SER A C 1
ATOM 848 O O . SER A 1 106 ? -15.784 0.547 8.891 1.00 92.75 106 SER A O 1
ATOM 850 N N . GLU A 1 107 ? -17.616 -0.736 9.076 1.00 93.19 107 GLU A N 1
ATOM 851 C CA . GLU A 1 107 ? -17.233 -1.285 10.388 1.00 93.19 107 GLU A CA 1
ATOM 852 C C . GLU A 1 107 ? -15.948 -2.134 10.343 1.00 93.19 107 GLU A C 1
ATOM 854 O O . GLU A 1 107 ? -15.327 -2.344 11.383 1.00 93.19 107 GLU A O 1
ATOM 859 N N . ASP A 1 108 ? -15.533 -2.615 9.171 1.00 95.75 108 ASP A N 1
ATOM 860 C CA . ASP A 1 108 ? -14.421 -3.553 8.998 1.00 95.75 108 ASP A CA 1
ATOM 861 C C . ASP A 1 108 ? -13.320 -3.062 8.048 1.00 95.75 108 ASP A C 1
ATOM 863 O O . ASP A 1 108 ? -12.305 -3.735 7.908 1.00 95.75 108 ASP A O 1
ATOM 867 N N . THR A 1 109 ? -13.474 -1.900 7.410 1.00 97.12 109 THR A N 1
ATOM 868 C CA . THR A 1 109 ? -12.537 -1.429 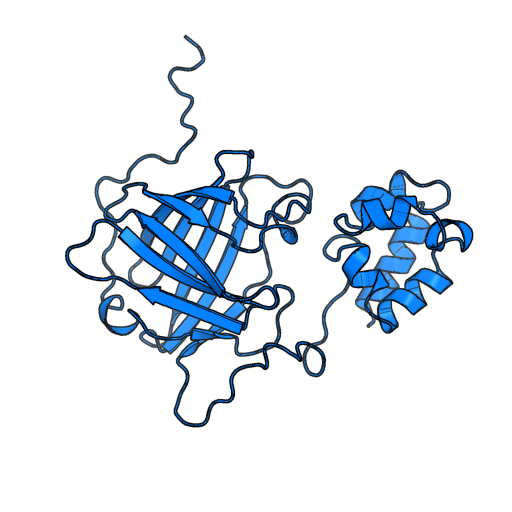6.384 1.00 97.12 109 THR A CA 1
ATOM 869 C C . THR A 1 109 ? -12.001 -0.041 6.698 1.00 97.12 109 THR A C 1
ATOM 871 O O . THR A 1 109 ? -12.744 0.944 6.731 1.00 97.12 109 THR A O 1
ATOM 874 N N . PHE A 1 110 ? -10.683 0.042 6.867 1.00 97.06 110 PHE A N 1
ATOM 875 C CA . PHE A 1 110 ? -9.945 1.282 7.071 1.00 97.06 110 PHE A CA 1
ATOM 876 C C . PHE A 1 110 ? -9.229 1.687 5.777 1.00 97.06 110 PHE A C 1
ATOM 878 O O . PHE A 1 110 ? -8.388 0.950 5.261 1.00 97.06 110 PHE A O 1
ATOM 885 N N . GLU A 1 111 ? -9.563 2.856 5.236 1.00 96.75 111 GLU A N 1
ATOM 886 C CA . GLU A 1 111 ? -8.924 3.440 4.059 1.00 96.75 111 GLU A CA 1
ATOM 887 C C . GLU A 1 111 ? -7.956 4.552 4.471 1.00 96.75 111 GLU A C 1
ATOM 889 O O . GLU A 1 111 ? -8.288 5.468 5.221 1.00 96.75 111 GLU A O 1
ATOM 894 N N . MET A 1 112 ? -6.747 4.493 3.932 1.00 97.19 112 MET A N 1
ATOM 895 C CA . MET A 1 112 ? -5.696 5.480 4.098 1.00 97.19 112 MET A CA 1
ATOM 896 C C . MET A 1 112 ? -5.426 6.123 2.748 1.00 97.19 112 MET A C 1
ATOM 898 O O . MET A 1 112 ? -5.160 5.432 1.769 1.00 97.19 112 MET A O 1
ATOM 902 N N . THR A 1 113 ? -5.482 7.448 2.681 1.00 96.06 113 THR A N 1
ATOM 903 C CA . THR A 1 113 ? -5.151 8.197 1.465 1.00 96.06 113 THR A CA 1
ATOM 904 C C . THR A 1 113 ? -3.910 9.035 1.708 1.00 96.06 113 THR A C 1
ATOM 906 O O . THR A 1 113 ? -3.887 9.818 2.654 1.00 96.06 113 THR A O 1
ATOM 909 N N . LEU A 1 114 ? -2.910 8.915 0.838 1.00 96.31 114 LEU A N 1
ATOM 910 C CA . LEU A 1 114 ? -1.689 9.710 0.848 1.00 96.31 114 LEU A CA 1
ATOM 911 C C . LEU A 1 114 ? -1.645 10.553 -0.426 1.00 96.31 114 LEU A C 1
ATOM 913 O O . LEU A 1 114 ? -1.557 10.020 -1.531 1.00 96.31 114 LEU A O 1
ATOM 917 N N . GLN A 1 115 ? -1.696 11.873 -0.278 1.00 95.00 115 GLN A N 1
ATOM 918 C CA . GLN A 1 115 ? -1.412 12.804 -1.362 1.00 95.00 115 GLN A CA 1
ATOM 919 C C . GLN A 1 115 ? 0.067 13.174 -1.304 1.00 95.00 115 GLN A C 1
ATOM 921 O O . GLN A 1 115 ? 0.504 13.805 -0.342 1.00 95.00 115 GLN A O 1
ATOM 926 N N . PHE A 1 116 ? 0.832 12.798 -2.326 1.00 93.25 116 PHE A N 1
ATOM 927 C CA . PHE A 1 116 ? 2.231 13.198 -2.437 1.00 93.25 116 PHE A CA 1
ATOM 928 C C . PHE A 1 116 ? 2.302 14.649 -2.908 1.00 93.25 116 PHE A C 1
ATOM 930 O O . PHE A 1 116 ? 1.642 15.019 -3.878 1.00 93.25 116 PHE A O 1
ATOM 937 N N . ASN A 1 117 ? 3.085 15.473 -2.210 1.00 88.25 117 ASN A N 1
ATOM 938 C CA . ASN A 1 117 ? 3.148 16.913 -2.474 1.00 88.25 117 ASN A CA 1
ATOM 939 C C . ASN A 1 117 ? 3.927 17.233 -3.756 1.00 88.25 117 ASN A C 1
ATOM 941 O O . ASN A 1 117 ? 3.627 18.199 -4.451 1.00 88.25 117 ASN A O 1
ATOM 945 N N . GLU A 1 118 ? 4.924 16.409 -4.067 1.00 85.38 118 GLU A N 1
ATOM 946 C CA . GLU A 1 118 ? 5.887 16.637 -5.150 1.00 85.38 118 GLU A CA 1
ATOM 947 C C . GLU A 1 118 ? 5.487 15.934 -6.456 1.00 85.38 118 GLU A C 1
ATOM 949 O O . GLU A 1 118 ? 6.177 16.054 -7.467 1.00 85.38 118 GLU A O 1
ATOM 954 N N . THR A 1 119 ? 4.382 15.181 -6.457 1.00 86.81 119 THR A N 1
ATOM 955 C CA . THR A 1 119 ? 3.954 14.372 -7.605 1.00 86.81 119 THR A CA 1
ATOM 956 C C . THR A 1 119 ? 2.443 14.452 -7.820 1.00 86.81 119 THR A C 1
ATOM 958 O O . THR A 1 119 ? 1.696 14.938 -6.975 1.00 86.81 119 THR A O 1
ATOM 961 N N . ALA A 1 120 ? 1.965 13.939 -8.956 1.00 89.00 120 ALA A N 1
ATOM 962 C CA . ALA A 1 120 ? 0.531 13.814 -9.228 1.00 89.00 120 ALA A CA 1
ATOM 963 C C . ALA A 1 120 ? -0.125 12.610 -8.518 1.00 89.00 120 ALA A C 1
ATOM 965 O O . ALA A 1 120 ? -1.333 12.386 -8.668 1.00 89.00 120 ALA A O 1
ATOM 966 N N . PHE A 1 121 ? 0.658 11.815 -7.782 1.00 92.25 121 PHE A N 1
ATOM 967 C CA . PHE A 1 121 ? 0.201 10.556 -7.220 1.00 92.25 121 PHE A CA 1
ATOM 968 C C . PHE A 1 121 ? -0.575 10.759 -5.929 1.00 92.25 121 PHE A C 1
ATOM 970 O O . PHE A 1 121 ? -0.150 11.435 -4.988 1.00 92.25 121 PHE A O 1
ATOM 977 N N . ARG A 1 122 ? -1.727 10.103 -5.897 1.00 94.75 122 ARG A N 1
ATOM 978 C CA . ARG A 1 122 ? -2.529 9.890 -4.711 1.00 94.75 122 ARG A CA 1
ATOM 979 C C . ARG A 1 122 ? -2.671 8.401 -4.513 1.00 94.75 122 ARG A C 1
ATOM 981 O O . ARG A 1 122 ? -3.396 7.737 -5.258 1.00 94.75 122 ARG A O 1
ATOM 988 N N . ASP A 1 123 ? -1.958 7.922 -3.516 1.00 95.56 123 ASP A N 1
ATOM 989 C CA . ASP A 1 123 ? -1.916 6.526 -3.147 1.00 95.56 123 ASP A CA 1
ATOM 990 C C . ASP A 1 123 ? -3.026 6.243 -2.137 1.00 95.56 123 ASP A C 1
ATOM 992 O O . ASP A 1 123 ? -3.316 7.058 -1.255 1.00 95.56 123 ASP A O 1
ATOM 996 N N . VAL A 1 124 ? -3.693 5.110 -2.302 1.00 97.38 124 VAL A N 1
ATOM 997 C CA . VAL A 1 124 ? -4.785 4.680 -1.440 1.00 97.38 124 VAL A CA 1
ATOM 998 C C . VAL A 1 124 ? -4.525 3.256 -1.001 1.00 97.38 124 VAL A C 1
ATOM 1000 O O . VAL A 1 124 ? -4.467 2.341 -1.824 1.00 97.38 124 VAL A O 1
ATOM 1003 N N . ILE A 1 125 ? -4.397 3.088 0.307 1.00 98.38 125 ILE A N 1
ATOM 1004 C CA . ILE A 1 125 ? -4.191 1.809 0.969 1.00 98.38 125 ILE A CA 1
ATOM 1005 C C . ILE A 1 125 ? -5.483 1.478 1.705 1.00 98.38 125 ILE A C 1
ATOM 1007 O O . ILE A 1 125 ? -5.965 2.275 2.504 1.00 98.38 125 ILE A O 1
ATOM 1011 N N . THR A 1 126 ? -6.046 0.309 1.453 1.00 98.38 126 THR A N 1
ATOM 1012 C CA . THR A 1 126 ? -7.269 -0.153 2.105 1.00 98.38 126 THR A CA 1
ATOM 1013 C C . THR A 1 126 ? -6.950 -1.418 2.882 1.00 98.38 126 THR A C 1
ATOM 1015 O O . THR A 1 126 ? -6.369 -2.353 2.333 1.00 98.38 126 THR A O 1
ATOM 1018 N N . VAL A 1 127 ? -7.323 -1.445 4.160 1.00 98.56 127 VAL A N 1
ATOM 1019 C CA . VAL A 1 127 ? -7.232 -2.636 5.001 1.00 98.56 127 VAL A CA 1
ATOM 1020 C C . VAL A 1 127 ? -8.636 -3.071 5.383 1.00 98.56 127 VAL A C 1
ATOM 1022 O O . VAL A 1 127 ? -9.320 -2.357 6.113 1.00 98.56 127 VAL A O 1
ATOM 1025 N N . THR A 1 128 ? -9.055 -4.241 4.907 1.00 98.31 128 THR A N 1
ATOM 1026 C CA . THR A 1 128 ? -10.307 -4.884 5.327 1.00 98.31 128 THR A CA 1
ATOM 1027 C C . THR A 1 128 ? -9.993 -5.971 6.345 1.00 98.31 128 THR A C 1
ATOM 1029 O O . THR A 1 128 ? -9.257 -6.915 6.050 1.00 98.31 128 THR A O 1
ATOM 1032 N N . PHE A 1 129 ? -10.554 -5.846 7.540 1.00 96.69 129 PHE A N 1
ATOM 1033 C CA . PHE A 1 129 ? -10.402 -6.781 8.643 1.00 96.69 129 PHE A CA 1
ATOM 1034 C C . PHE A 1 129 ? -11.489 -7.850 8.595 1.00 96.69 129 PHE A C 1
ATOM 1036 O O . PHE A 1 129 ? -12.670 -7.570 8.444 1.00 96.69 129 PHE A O 1
ATOM 1043 N N . LEU A 1 130 ? -11.086 -9.101 8.764 1.00 91.88 130 LEU A N 1
ATOM 1044 C CA . LEU A 1 130 ? -11.949 -10.273 8.737 1.00 91.88 130 LEU A CA 1
ATOM 1045 C C . LEU A 1 130 ? -11.780 -11.050 10.042 1.00 91.88 130 LEU A C 1
ATOM 1047 O O . LEU A 1 130 ? -10.824 -10.839 10.794 1.00 91.88 130 LEU A O 1
ATOM 1051 N N . ASN A 1 131 ? -12.703 -11.976 10.311 1.00 90.12 131 ASN A N 1
ATOM 1052 C CA . ASN A 1 131 ? -12.640 -12.874 11.469 1.00 90.12 131 ASN A CA 1
ATOM 1053 C C . ASN A 1 131 ? -12.392 -12.119 12.789 1.00 90.12 131 ASN A C 1
ATOM 1055 O O . ASN A 1 131 ? -11.485 -12.455 13.553 1.00 90.12 131 ASN A O 1
ATOM 1059 N N . GLY A 1 132 ? -13.154 -11.044 13.014 1.00 86.38 132 GLY A N 1
ATOM 1060 C CA . GLY A 1 132 ? -13.049 -10.229 14.227 1.00 86.38 132 GLY A CA 1
ATOM 1061 C C . GLY A 1 132 ? -11.726 -9.471 14.378 1.00 86.38 132 GLY A C 1
ATOM 1062 O O . GLY A 1 132 ? -11.361 -9.142 15.499 1.00 86.38 132 GLY A O 1
ATOM 1063 N N . GLY A 1 133 ? -11.001 -9.212 13.283 1.00 89.75 133 GLY A N 1
ATOM 1064 C CA . GLY A 1 133 ? -9.728 -8.482 13.310 1.00 89.75 133 GLY A CA 1
ATOM 1065 C C . GLY A 1 133 ? -8.483 -9.366 13.347 1.00 89.75 133 GLY A C 1
ATOM 1066 O O . GLY A 1 133 ? -7.386 -8.850 13.502 1.00 89.75 133 GLY A O 1
ATOM 1067 N N . THR A 1 134 ? -8.616 -10.684 13.186 1.00 88.94 134 THR A N 1
ATOM 1068 C CA . THR A 1 134 ? -7.461 -11.605 13.191 1.00 88.94 134 THR A CA 1
ATOM 1069 C C . THR A 1 134 ? -6.852 -11.820 11.809 1.00 88.94 134 THR A C 1
ATOM 1071 O O . THR A 1 134 ? -5.682 -12.179 11.694 1.00 88.94 134 THR A O 1
ATOM 1074 N N . VAL A 1 135 ? -7.619 -11.579 10.745 1.00 92.62 135 VAL A N 1
ATOM 1075 C CA . VAL A 1 135 ? -7.172 -11.660 9.349 1.00 92.62 135 VAL A CA 1
ATOM 1076 C C . VAL A 1 135 ? -7.387 -10.302 8.700 1.00 92.62 135 VAL A C 1
ATOM 1078 O O . VAL A 1 135 ? -8.371 -9.630 8.994 1.00 92.62 135 VAL A O 1
ATOM 1081 N N . ALA A 1 136 ? -6.487 -9.893 7.812 1.00 97.31 136 ALA A N 1
ATOM 1082 C CA . ALA A 1 136 ? -6.604 -8.638 7.092 1.00 97.31 136 ALA A CA 1
ATOM 1083 C C . ALA A 1 136 ? -6.268 -8.798 5.609 1.00 97.31 136 ALA A C 1
ATOM 1085 O O . ALA A 1 136 ? -5.346 -9.523 5.229 1.00 97.31 136 ALA A O 1
ATOM 1086 N N . LYS A 1 137 ? -7.016 -8.078 4.779 1.00 98.06 137 LYS A N 1
ATOM 1087 C CA . LYS A 1 137 ? -6.762 -7.883 3.358 1.00 98.06 137 LYS A CA 1
ATOM 1088 C C . LYS A 1 137 ? -6.158 -6.495 3.172 1.00 98.06 137 LYS A C 1
ATOM 1090 O O . LYS A 1 137 ? -6.829 -5.515 3.475 1.00 98.06 137 LYS A O 1
ATOM 1095 N N . LEU A 1 138 ? -4.920 -6.414 2.697 1.00 98.38 138 LEU A N 1
ATOM 1096 C CA . LEU A 1 138 ? -4.241 -5.163 2.366 1.00 98.38 138 LEU A CA 1
ATOM 1097 C C . LEU A 1 138 ? -4.268 -4.972 0.846 1.00 98.38 138 LEU A C 1
ATOM 1099 O O . LEU A 1 138 ? -3.631 -5.721 0.103 1.00 98.38 138 LEU A O 1
ATOM 1103 N N . ASP A 1 139 ? -5.007 -3.966 0.394 1.00 98.44 139 ASP A N 1
ATOM 1104 C CA . ASP A 1 139 ? -5.078 -3.542 -1.001 1.00 98.44 139 ASP A CA 1
ATOM 1105 C C . ASP A 1 139 ? -4.431 -2.169 -1.168 1.00 98.44 139 ASP A C 1
ATOM 1107 O O . ASP A 1 139 ? -4.519 -1.314 -0.285 1.00 98.44 139 ASP A O 1
ATOM 1111 N N . ARG A 1 140 ? -3.813 -1.926 -2.326 1.00 97.50 140 ARG A N 1
ATOM 1112 C CA . ARG A 1 140 ? -3.189 -0.638 -2.631 1.00 97.50 140 ARG A CA 1
ATOM 1113 C C . ARG A 1 140 ? -3.408 -0.231 -4.080 1.00 97.50 140 ARG A C 1
ATOM 1115 O O . ARG A 1 140 ? -3.269 -1.054 -4.988 1.00 97.50 140 ARG A O 1
ATOM 1122 N N . ARG A 1 141 ? -3.743 1.041 -4.298 1.00 96.94 141 ARG A N 1
ATOM 1123 C CA . ARG A 1 141 ? -4.008 1.624 -5.618 1.00 96.94 141 ARG A CA 1
ATOM 1124 C C . ARG A 1 141 ? -3.557 3.077 -5.703 1.00 96.94 141 ARG A C 1
ATOM 1126 O O . ARG A 1 141 ? -3.526 3.769 -4.699 1.00 96.94 141 ARG A O 1
ATOM 1133 N N . VAL A 1 142 ? -3.347 3.571 -6.918 1.00 95.75 142 VAL A N 1
ATOM 1134 C CA . VAL A 1 142 ? -3.009 4.974 -7.199 1.00 95.75 142 VAL A CA 1
ATOM 1135 C C . VAL A 1 142 ? -4.013 5.591 -8.176 1.00 95.75 142 VAL A C 1
ATOM 1137 O O . VAL A 1 142 ? -4.569 4.911 -9.041 1.00 95.75 142 VAL A O 1
ATOM 1140 N N . ASN A 1 143 ? -4.275 6.891 -8.045 1.00 94.12 143 ASN A N 1
ATOM 1141 C CA . ASN A 1 143 ? -5.197 7.631 -8.919 1.00 94.12 143 ASN A CA 1
ATOM 1142 C C . ASN A 1 143 ? -4.786 7.597 -10.402 1.00 94.12 143 ASN A C 1
ATOM 1144 O O . ASN A 1 143 ? -5.627 7.380 -11.279 1.00 94.12 143 ASN A O 1
ATOM 1148 N N . VAL A 1 144 ? -3.504 7.822 -10.675 1.00 87.44 144 VAL A N 1
ATOM 1149 C CA . VAL A 1 144 ? -2.935 7.910 -12.014 1.00 87.44 144 VAL A CA 1
ATOM 1150 C C . VAL A 1 144 ? -1.630 7.139 -12.046 1.00 87.44 144 VAL A C 1
ATOM 1152 O O . VAL A 1 144 ? -0.781 7.287 -11.179 1.00 87.44 144 VAL A O 1
ATOM 1155 N N . ASN A 1 145 ? -1.502 6.294 -13.054 1.00 83.06 145 ASN A N 1
ATOM 1156 C CA . ASN A 1 145 ? -0.269 5.645 -13.453 1.00 83.06 145 ASN A CA 1
ATOM 1157 C C . ASN A 1 145 ? -0.482 5.225 -14.910 1.00 83.06 145 ASN A C 1
ATOM 1159 O O . ASN A 1 145 ? -1.596 4.859 -15.288 1.00 83.06 145 ASN A O 1
ATOM 1163 N N . SER A 1 146 ? 0.566 5.285 -15.719 1.00 74.56 146 SER A N 1
ATOM 1164 C CA . SER A 1 146 ? 0.552 4.794 -17.108 1.00 74.56 146 SER A CA 1
ATOM 1165 C C . SER A 1 146 ? 0.715 3.272 -17.161 1.00 74.56 146 SER A C 1
ATOM 1167 O O . SER A 1 146 ? 0.645 2.710 -18.245 1.00 74.56 146 SER A O 1
ATOM 1169 N N . PHE A 1 147 ? 0.912 2.629 -16.001 1.00 74.25 147 PHE A N 1
ATOM 1170 C CA . PHE A 1 147 ? 0.959 1.175 -15.797 1.00 74.25 147 PHE A CA 1
ATOM 1171 C C . PHE A 1 147 ? -0.209 0.714 -14.919 1.00 74.25 147 PHE A C 1
ATOM 1173 O O . PHE A 1 147 ? -1.252 1.368 -14.827 1.00 74.25 147 PHE A O 1
ATOM 1180 N N . GLY A 1 148 ? -0.014 -0.407 -14.218 1.00 82.38 148 GLY A N 1
ATOM 1181 C CA . GLY A 1 148 ? -0.916 -0.880 -13.180 1.00 82.38 148 GLY A CA 1
ATOM 1182 C C . GLY A 1 148 ? -1.222 0.210 -12.151 1.00 82.38 148 GLY A C 1
ATOM 1183 O O . GLY A 1 148 ? -0.332 0.799 -11.537 1.00 82.38 148 GLY A O 1
ATOM 1184 N N . ARG A 1 149 ? -2.515 0.469 -11.950 1.00 91.88 149 ARG A N 1
ATOM 1185 C CA . ARG A 1 149 ? -3.009 1.400 -10.924 1.00 91.88 149 ARG A CA 1
ATOM 1186 C C . ARG A 1 149 ? -3.352 0.711 -9.608 1.00 91.88 149 ARG A C 1
ATOM 1188 O O . ARG A 1 149 ? -3.822 1.370 -8.691 1.00 91.88 149 ARG A O 1
ATOM 1195 N N . GLN A 1 150 ? -3.141 -0.595 -9.521 1.00 94.44 150 GLN A N 1
ATOM 1196 C CA . GLN A 1 150 ? -3.463 -1.420 -8.367 1.00 94.44 150 GLN A CA 1
ATOM 1197 C C . GLN A 1 150 ? -2.410 -2.518 -8.221 1.00 94.44 150 GLN A C 1
ATOM 1199 O O . GLN A 1 150 ? -1.912 -3.036 -9.223 1.00 94.44 150 GLN A O 1
ATOM 1204 N N . ARG A 1 151 ? -2.071 -2.860 -6.977 1.00 93.88 151 ARG A N 1
ATOM 1205 C CA . ARG A 1 151 ? -1.206 -3.998 -6.647 1.00 93.88 151 ARG A CA 1
ATOM 1206 C C . ARG A 1 151 ? -2.037 -5.238 -6.298 1.00 93.88 151 ARG A C 1
ATOM 1208 O O . ARG A 1 151 ? -3.191 -5.088 -5.886 1.00 93.88 151 ARG A O 1
ATOM 1215 N N . PRO A 1 152 ? -1.482 -6.454 -6.455 1.00 93.81 152 PRO A N 1
ATOM 1216 C CA . PRO A 1 152 ? -2.120 -7.662 -5.948 1.00 93.81 152 PRO A CA 1
ATOM 1217 C C . PRO A 1 152 ? -2.429 -7.549 -4.452 1.00 93.81 152 PRO A C 1
ATOM 1219 O O . PRO A 1 152 ? -1.647 -6.992 -3.684 1.00 93.81 152 PRO A O 1
ATOM 1222 N N . THR A 1 153 ? -3.563 -8.104 -4.036 1.00 96.75 153 THR A N 1
ATOM 1223 C CA . THR A 1 153 ? -3.957 -8.163 -2.628 1.00 96.75 153 THR A CA 1
ATOM 1224 C C . THR A 1 153 ? -2.924 -8.914 -1.788 1.00 96.75 153 THR A C 1
ATOM 1226 O O . THR A 1 153 ? -2.540 -10.039 -2.123 1.00 96.75 153 THR A O 1
ATOM 1229 N N . ILE A 1 154 ? -2.568 -8.350 -0.633 1.00 97.44 154 ILE A N 1
ATOM 1230 C CA . ILE A 1 154 ? -1.729 -9.011 0.367 1.00 97.44 154 ILE A CA 1
ATOM 1231 C C . ILE A 1 154 ? -2.619 -9.493 1.514 1.00 97.44 154 ILE A C 1
ATOM 1233 O O . ILE A 1 154 ? -3.343 -8.718 2.137 1.00 97.44 154 ILE A O 1
ATOM 1237 N N . TRP A 1 155 ? -2.563 -10.794 1.794 1.00 94.50 155 TRP A N 1
ATOM 1238 C CA . TRP A 1 155 ? -3.283 -11.410 2.906 1.00 94.50 155 TRP A CA 1
ATOM 1239 C C . TRP A 1 155 ? -2.391 -11.481 4.139 1.00 94.50 155 TRP A C 1
ATOM 1241 O O . TRP A 1 155 ? -1.324 -12.104 4.108 1.00 94.50 155 TRP A O 1
ATOM 1251 N N . CYS A 1 156 ? -2.858 -10.884 5.228 1.00 94.75 156 CYS A N 1
ATOM 1252 C CA . CYS A 1 156 ? -2.157 -10.833 6.500 1.00 94.75 156 CYS A CA 1
ATOM 1253 C C . CYS A 1 156 ? -2.992 -11.450 7.626 1.00 94.75 156 CYS A C 1
ATOM 1255 O O . CYS A 1 156 ? -4.214 -11.557 7.532 1.00 94.75 156 CYS A O 1
ATOM 1257 N N . SER A 1 157 ? -2.344 -11.818 8.726 1.00 89.69 157 SER A N 1
ATOM 1258 C CA . SER A 1 157 ? -3.032 -12.118 9.985 1.00 89.69 157 SER A CA 1
ATOM 1259 C C . SER A 1 157 ? -2.238 -11.606 11.171 1.00 89.69 157 SER A C 1
ATOM 1261 O O . SER A 1 157 ? -1.026 -11.406 11.058 1.00 89.69 157 SER A O 1
ATOM 1263 N N . THR A 1 158 ? -2.894 -11.485 12.320 1.00 86.56 158 THR A N 1
ATOM 1264 C CA . THR A 1 158 ? -2.177 -11.360 13.586 1.00 86.56 158 THR A CA 1
ATOM 1265 C C . THR A 1 158 ? -1.251 -12.560 13.781 1.00 86.56 158 THR A C 1
ATOM 1267 O O . THR A 1 158 ? -1.541 -13.673 13.321 1.00 86.56 158 THR A O 1
ATOM 1270 N N . LEU A 1 159 ? -0.095 -12.310 14.391 1.00 71.94 159 LEU A N 1
ATOM 1271 C CA . LEU A 1 159 ? 0.846 -13.361 14.760 1.00 71.94 159 LEU A CA 1
ATOM 1272 C C . LEU A 1 159 ? 0.348 -14.071 16.016 1.00 71.94 159 LEU A C 1
ATOM 1274 O O . LEU A 1 159 ? -0.010 -13.422 16.999 1.00 71.94 159 LEU A O 1
ATOM 1278 N N . VAL A 1 160 ? 0.384 -15.400 16.014 1.00 63.28 160 VAL A N 1
ATOM 1279 C CA . VAL A 1 160 ? 0.234 -16.199 17.237 1.00 63.28 160 VAL A CA 1
ATOM 1280 C C . VAL A 1 160 ? 1.602 -16.655 17.739 1.00 63.28 160 VAL A C 1
ATOM 1282 O O . VAL A 1 160 ? 2.576 -16.721 16.990 1.00 63.28 160 VAL A O 1
ATOM 1285 N N . ARG A 1 161 ? 1.713 -16.953 19.040 1.00 45.66 161 ARG A N 1
ATOM 1286 C CA . ARG A 1 161 ? 2.962 -17.451 19.637 1.00 45.66 161 ARG A CA 1
ATOM 1287 C C . ARG A 1 161 ? 3.434 -18.702 18.876 1.00 45.66 161 ARG A C 1
ATOM 1289 O O . ARG A 1 161 ? 2.757 -19.722 18.925 1.00 45.66 161 ARG A O 1
ATOM 1296 N N . GLY A 1 162 ? 4.603 -18.617 18.241 1.00 46.22 162 GLY A N 1
ATOM 1297 C CA . GLY A 1 162 ? 5.187 -19.690 17.425 1.00 46.22 162 GLY A CA 1
ATOM 1298 C C . GLY A 1 162 ? 5.212 -19.403 15.921 1.00 46.22 162 GLY A C 1
ATOM 1299 O O . GLY A 1 162 ? 5.888 -20.128 15.199 1.00 46.22 162 GLY A O 1
ATOM 1300 N N . ASP A 1 163 ? 4.543 -18.346 15.452 1.00 57.03 163 ASP A N 1
ATOM 1301 C CA . ASP A 1 163 ? 4.661 -17.900 14.063 1.00 57.03 163 ASP A CA 1
ATOM 1302 C C . ASP A 1 163 ? 6.054 -17.298 13.808 1.00 57.03 163 ASP A C 1
ATOM 1304 O O . ASP A 1 163 ? 6.472 -16.348 14.478 1.00 57.03 163 ASP A O 1
ATOM 1308 N N . GLU A 1 164 ? 6.766 -17.820 12.808 1.00 57.09 164 GLU A N 1
ATOM 1309 C CA . GLU A 1 164 ? 7.957 -17.165 12.268 1.00 57.09 164 GLU A CA 1
ATOM 1310 C C . GLU A 1 164 ? 7.534 -16.038 11.319 1.00 57.09 164 GLU A C 1
ATOM 1312 O O . GLU A 1 164 ? 6.742 -16.231 10.392 1.00 57.09 164 GLU A O 1
ATOM 1317 N N . LEU A 1 165 ? 8.070 -14.836 11.543 1.00 60.66 165 LEU A N 1
ATOM 1318 C CA . LEU A 1 165 ? 7.966 -13.758 10.565 1.00 60.66 165 LEU A CA 1
ATOM 1319 C C . LEU A 1 165 ? 8.703 -14.164 9.289 1.00 60.66 165 LEU A C 1
ATOM 1321 O O . LEU A 1 165 ? 9.797 -14.726 9.361 1.00 60.66 165 LEU A O 1
ATOM 1325 N N . LEU A 1 166 ? 8.142 -13.810 8.127 1.00 59.06 166 LEU A N 1
ATOM 1326 C CA . LEU A 1 166 ? 8.880 -13.924 6.871 1.00 59.06 166 LEU A CA 1
ATOM 1327 C C . LEU A 1 166 ? 10.220 -13.188 7.036 1.00 59.06 166 LEU A C 1
ATOM 1329 O O . LEU A 1 166 ? 10.215 -12.023 7.455 1.00 59.06 166 LEU A O 1
ATOM 1333 N N . PRO A 1 167 ? 11.359 -13.849 6.764 1.00 49.31 167 PRO A N 1
ATOM 1334 C CA . PRO A 1 167 ? 12.659 -13.234 6.956 1.00 49.31 167 PRO A CA 1
ATOM 1335 C C . PRO A 1 167 ? 12.748 -11.982 6.083 1.00 49.31 167 PRO A C 1
ATOM 1337 O O . PRO A 1 167 ? 12.441 -12.025 4.891 1.00 49.31 167 PRO A O 1
ATOM 1340 N N . SER A 1 168 ? 13.198 -10.868 6.670 1.00 43.62 168 SER A N 1
ATOM 1341 C CA . SER A 1 168 ? 13.503 -9.647 5.909 1.00 43.62 168 SER A CA 1
ATOM 1342 C C . SER A 1 168 ? 14.570 -9.913 4.844 1.00 43.62 168 SER A C 1
ATOM 1344 O O . SER A 1 168 ? 14.549 -9.329 3.765 1.00 43.62 168 SER A O 1
ATOM 1346 N N . SER A 1 169 ? 15.454 -10.870 5.126 1.00 42.16 169 SER A N 1
ATOM 1347 C CA . SER A 1 169 ? 16.482 -11.409 4.245 1.00 42.16 169 SER A CA 1
ATOM 1348 C C . SER A 1 169 ? 16.101 -12.814 3.752 1.00 42.16 169 SER A C 1
ATOM 1350 O O . SER A 1 169 ? 16.590 -13.812 4.279 1.00 42.16 169 SER A O 1
ATOM 1352 N N . GLY A 1 170 ? 15.191 -12.930 2.780 1.00 42.31 170 GLY A N 1
ATOM 1353 C CA . GLY A 1 170 ? 14.832 -14.256 2.249 1.00 42.31 170 GLY A CA 1
ATOM 1354 C C . GLY A 1 170 ? 13.535 -14.379 1.451 1.00 42.31 170 GLY A C 1
ATOM 1355 O O . GLY A 1 170 ? 13.001 -15.483 1.332 1.00 42.31 170 GLY A O 1
ATOM 1356 N N . LEU A 1 171 ? 13.005 -13.290 0.894 1.00 39.84 171 LEU A N 1
ATOM 1357 C CA . LEU A 1 171 ? 11.855 -13.348 -0.010 1.00 39.84 171 LEU A CA 1
ATOM 1358 C C . LEU A 1 171 ? 12.273 -14.013 -1.332 1.00 39.84 171 LEU A C 1
ATOM 1360 O O . LEU A 1 171 ? 12.716 -13.340 -2.257 1.00 39.84 171 LEU A O 1
ATOM 1364 N N . GLY A 1 172 ? 12.168 -15.346 -1.418 1.00 41.16 172 GLY A N 1
ATOM 1365 C CA . GLY A 1 172 ? 12.506 -16.034 -2.666 1.00 41.16 172 GLY A CA 1
ATOM 1366 C C . GLY A 1 172 ? 12.130 -17.504 -2.868 1.00 41.16 172 GLY A C 1
ATOM 1367 O O . GLY A 1 172 ? 12.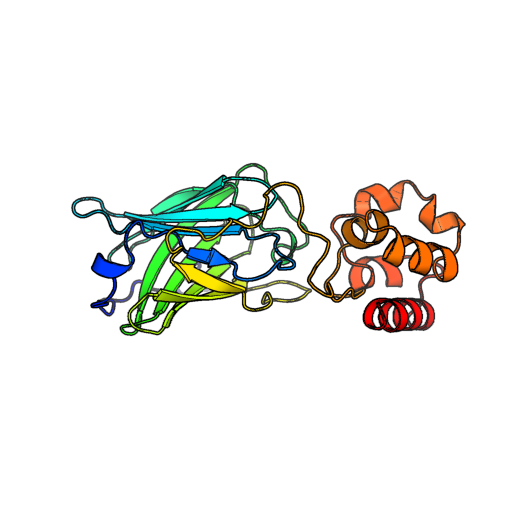156 -17.920 -4.019 1.00 41.16 172 GLY A O 1
ATOM 1368 N N . SER A 1 173 ? 11.779 -18.324 -1.864 1.00 38.00 173 SER A N 1
ATOM 1369 C CA . SER A 1 173 ? 11.736 -19.789 -2.117 1.00 38.00 173 SER A CA 1
ATOM 1370 C C . SER A 1 173 ? 10.370 -20.487 -2.127 1.00 38.00 173 SER A C 1
ATOM 1372 O O . SER A 1 173 ? 10.329 -21.678 -2.420 1.00 38.00 173 SER A O 1
ATOM 1374 N N . GLY A 1 174 ? 9.249 -19.800 -1.880 1.00 38.69 174 GLY A N 1
ATOM 1375 C CA . GLY A 1 174 ? 7.946 -20.483 -1.747 1.00 38.69 174 GLY A CA 1
ATOM 1376 C C . GLY A 1 174 ? 6.782 -19.943 -2.576 1.00 38.69 174 GLY A C 1
ATOM 1377 O O . GLY A 1 174 ? 5.737 -20.584 -2.636 1.00 38.69 174 GLY A O 1
ATOM 1378 N N . HIS A 1 175 ? 6.926 -18.777 -3.207 1.00 40.00 175 HIS A N 1
ATOM 1379 C CA . HIS A 1 175 ? 5.887 -18.196 -4.056 1.00 40.00 175 HIS A CA 1
ATOM 1380 C C . HIS A 1 175 ? 6.368 -18.137 -5.495 1.00 40.00 175 HIS A C 1
ATOM 1382 O O . HIS A 1 175 ? 7.465 -17.652 -5.766 1.00 40.00 175 HIS A O 1
ATOM 1388 N N . LYS A 1 176 ? 5.525 -18.620 -6.410 1.00 48.75 176 LYS A N 1
ATOM 1389 C CA . LYS A 1 176 ? 5.714 -18.456 -7.847 1.00 48.75 176 LYS A CA 1
ATOM 1390 C C . LYS A 1 176 ? 5.496 -16.973 -8.166 1.00 48.75 176 LYS A C 1
ATOM 1392 O O . LYS A 1 176 ? 4.366 -16.543 -8.383 1.00 48.75 176 LYS A O 1
ATOM 1397 N N . ILE A 1 177 ? 6.557 -16.174 -8.041 1.00 55.62 177 ILE A N 1
ATOM 1398 C CA . ILE A 1 177 ? 6.561 -14.773 -8.467 1.00 55.62 177 ILE A CA 1
ATOM 1399 C C . ILE A 1 177 ? 6.214 -14.796 -9.952 1.00 55.62 177 ILE A C 1
ATOM 1401 O O . ILE A 1 177 ? 6.923 -15.425 -10.734 1.00 55.62 177 ILE A O 1
ATOM 1405 N N . THR A 1 178 ? 5.088 -14.185 -10.315 1.00 73.38 178 THR A N 1
ATOM 1406 C CA . THR A 1 178 ? 4.680 -14.110 -11.716 1.00 73.38 178 THR A CA 1
ATOM 1407 C C . THR A 1 178 ? 5.382 -12.912 -12.324 1.00 73.38 178 THR A C 1
ATOM 1409 O O . THR A 1 178 ? 5.147 -11.774 -11.924 1.00 73.38 178 THR A O 1
ATOM 1412 N N . TYR A 1 179 ? 6.281 -13.178 -13.260 1.00 82.62 179 TYR A N 1
ATOM 1413 C CA . TYR A 1 179 ? 7.010 -12.136 -13.961 1.00 82.62 179 TYR A CA 1
ATOM 1414 C C . TYR A 1 179 ? 6.255 -11.732 -15.224 1.00 82.62 179 TYR A C 1
ATOM 1416 O O . TYR A 1 179 ? 5.661 -12.574 -15.893 1.00 82.62 179 TYR A O 1
ATOM 1424 N N . SER A 1 180 ? 6.293 -10.446 -15.558 1.00 86.06 180 SER A N 1
ATOM 1425 C CA . SER A 1 180 ? 5.725 -9.927 -16.802 1.00 86.06 180 SER A CA 1
ATOM 1426 C C . SER A 1 180 ? 6.459 -8.671 -17.244 1.00 86.06 180 SER A C 1
ATOM 1428 O O . SER A 1 180 ? 6.940 -7.894 -16.418 1.00 86.06 180 SER A O 1
ATOM 1430 N N . ILE A 1 181 ? 6.492 -8.426 -18.550 1.00 87.38 181 ILE A N 1
ATOM 1431 C CA . ILE A 1 181 ? 7.033 -7.193 -19.125 1.00 87.38 181 ILE A CA 1
ATOM 1432 C C . ILE A 1 181 ? 6.247 -5.941 -18.717 1.00 87.38 181 ILE A C 1
ATOM 1434 O O . ILE A 1 181 ? 6.769 -4.844 -18.904 1.00 87.38 181 ILE A O 1
ATOM 1438 N N . ALA A 1 182 ? 5.018 -6.086 -18.205 1.00 78.81 182 ALA A N 1
ATOM 1439 C CA . ALA A 1 182 ? 4.129 -4.980 -17.844 1.00 78.81 182 ALA A CA 1
ATOM 1440 C C . ALA A 1 182 ? 4.149 -4.652 -16.342 1.00 78.81 182 ALA A C 1
ATOM 1442 O O . ALA A 1 182 ? 3.962 -3.499 -15.951 1.00 78.81 182 ALA A O 1
ATOM 1443 N N . SER A 1 183 ? 4.372 -5.653 -15.484 1.00 70.12 183 SER A N 1
ATOM 1444 C CA . SER A 1 183 ? 4.325 -5.495 -14.022 1.00 70.12 183 SER A CA 1
ATOM 1445 C C . SER A 1 183 ? 5.684 -5.624 -13.336 1.00 70.12 183 SER A C 1
ATOM 1447 O O . SER A 1 183 ? 5.834 -5.122 -12.221 1.00 70.12 183 SER A O 1
ATOM 1449 N N . SER A 1 184 ? 6.659 -6.277 -13.976 1.00 78.44 184 SER A N 1
ATOM 1450 C CA . SER A 1 184 ? 8.028 -6.397 -13.476 1.00 78.44 184 SER A CA 1
ATOM 1451 C C . SER A 1 184 ? 8.920 -5.327 -14.093 1.00 78.44 184 SER A C 1
ATOM 1453 O O . SER A 1 184 ? 8.885 -5.054 -15.295 1.00 78.44 184 SER A O 1
ATOM 1455 N N . THR A 1 185 ? 9.750 -4.722 -13.258 1.00 81.06 185 THR A N 1
ATOM 1456 C CA . THR A 1 185 ? 10.763 -3.768 -13.700 1.00 81.06 185 THR A CA 1
ATOM 1457 C C . THR A 1 185 ? 11.918 -4.487 -14.400 1.00 81.06 185 THR A C 1
ATOM 1459 O O . THR A 1 185 ? 12.219 -5.649 -14.127 1.00 81.06 185 THR A O 1
ATOM 1462 N N . VAL A 1 186 ? 12.606 -3.788 -15.300 1.00 83.44 186 VAL A N 1
ATOM 1463 C CA . VAL A 1 186 ? 13.817 -4.265 -15.976 1.00 83.44 186 VAL A CA 1
ATOM 1464 C C . VAL A 1 186 ? 14.859 -4.698 -14.943 1.00 83.44 186 VAL A C 1
ATOM 1466 O O . VAL A 1 186 ? 15.486 -5.734 -15.118 1.00 83.44 186 VAL A O 1
ATOM 1469 N N . GLY A 1 187 ? 15.006 -3.959 -13.840 1.00 79.44 187 GLY A N 1
ATOM 1470 C CA . GLY A 1 187 ? 15.906 -4.308 -12.742 1.00 79.44 187 GLY A CA 1
ATOM 1471 C C . GLY A 1 187 ? 15.536 -5.634 -12.081 1.00 79.44 187 GLY A C 1
ATOM 1472 O O . GLY A 1 187 ? 16.382 -6.518 -11.999 1.00 79.44 187 GLY A O 1
ATOM 1473 N N . GLU A 1 188 ? 14.266 -5.817 -11.698 1.00 76.31 188 GLU A N 1
ATOM 1474 C CA . GLU A 1 188 ? 13.784 -7.084 -11.120 1.00 76.31 188 GLU A CA 1
ATOM 1475 C C . GLU A 1 188 ? 14.046 -8.277 -12.045 1.00 76.31 188 GLU A C 1
ATOM 1477 O O . GLU A 1 188 ? 14.449 -9.347 -11.585 1.00 76.31 188 GLU A O 1
ATOM 1482 N N . LEU A 1 189 ? 13.849 -8.090 -13.352 1.00 87.19 189 LEU A N 1
ATOM 1483 C CA . LEU A 1 189 ? 14.074 -9.137 -14.345 1.00 87.19 189 LEU A CA 1
ATOM 1484 C C . LEU A 1 189 ? 15.567 -9.406 -14.605 1.00 87.19 189 LEU A C 1
ATOM 1486 O O . LEU A 1 189 ? 15.923 -10.536 -14.935 1.00 87.19 189 LEU A O 1
ATOM 1490 N N . LEU A 1 190 ? 16.443 -8.410 -14.461 1.00 88.00 190 LEU A N 1
ATOM 1491 C CA . LEU A 1 190 ? 17.895 -8.571 -14.611 1.00 88.00 190 LEU A CA 1
ATOM 1492 C C . LEU A 1 190 ? 18.566 -9.166 -13.367 1.00 88.00 190 LEU A C 1
ATOM 1494 O O . LEU A 1 190 ? 19.572 -9.866 -13.499 1.00 88.00 190 LEU A O 1
ATOM 1498 N N . ASP A 1 191 ? 18.031 -8.885 -12.179 1.00 82.12 191 ASP A N 1
ATOM 1499 C CA . ASP A 1 191 ? 18.592 -9.341 -10.902 1.00 82.12 191 ASP A CA 1
ATOM 1500 C C . ASP A 1 191 ? 18.192 -10.777 -10.565 1.00 82.12 191 ASP A C 1
ATOM 1502 O O . ASP A 1 191 ? 18.901 -11.466 -9.829 1.00 82.12 191 ASP A O 1
ATOM 1506 N N . ASN A 1 192 ? 17.078 -11.264 -11.118 1.00 79.69 192 ASN A N 1
ATOM 1507 C CA . ASN A 1 192 ? 16.682 -12.655 -10.969 1.00 79.69 192 ASN A CA 1
ATOM 1508 C C . ASN A 1 192 ? 17.355 -13.542 -12.045 1.00 79.69 192 ASN A C 1
ATOM 1510 O O . ASN A 1 192 ? 17.150 -13.330 -13.241 1.00 79.69 192 ASN A O 1
ATOM 1514 N N . PRO A 1 193 ? 18.111 -14.593 -11.659 1.00 84.56 193 PRO A N 1
ATOM 1515 C CA . PRO A 1 193 ? 18.832 -15.435 -12.617 1.00 84.56 193 PRO A CA 1
ATOM 1516 C C . PRO A 1 193 ? 17.946 -16.143 -13.654 1.00 84.56 193 PRO A C 1
ATOM 1518 O O . PRO A 1 193 ? 18.361 -16.319 -14.797 1.00 84.56 193 PRO A O 1
ATOM 1521 N N . LYS A 1 194 ? 16.725 -16.555 -13.278 1.00 86.56 194 LYS A N 1
ATOM 1522 C CA . LYS A 1 194 ? 15.804 -17.272 -14.179 1.00 86.56 194 LYS A CA 1
ATOM 1523 C C . LYS A 1 194 ? 15.228 -16.340 -15.238 1.00 86.56 194 LYS A C 1
ATOM 1525 O O . LYS A 1 194 ? 15.176 -16.701 -16.410 1.00 86.56 194 LYS A O 1
ATOM 1530 N N . THR A 1 195 ? 14.806 -15.145 -14.834 1.00 90.25 195 THR A N 1
ATOM 1531 C CA . THR A 1 195 ? 14.282 -14.136 -15.761 1.00 90.25 195 THR A CA 1
ATOM 1532 C C . THR A 1 195 ? 15.398 -13.555 -16.619 1.00 90.25 195 THR A C 1
ATOM 1534 O O . THR A 1 195 ? 15.205 -13.380 -17.818 1.00 90.25 195 THR A O 1
ATOM 1537 N N . ARG A 1 196 ? 16.597 -13.354 -16.059 1.00 91.38 196 ARG A N 1
ATOM 1538 C CA . ARG A 1 196 ? 17.774 -12.910 -16.811 1.00 91.38 196 ARG A CA 1
ATOM 1539 C C . ARG A 1 196 ? 18.135 -13.883 -17.929 1.00 91.38 196 ARG A C 1
ATOM 1541 O O . ARG A 1 196 ? 18.382 -13.436 -19.042 1.00 91.38 196 ARG A O 1
ATOM 1548 N N . ALA A 1 197 ? 18.087 -15.190 -17.673 1.00 92.12 197 ALA A N 1
ATOM 1549 C CA . ALA A 1 197 ? 18.330 -16.199 -18.704 1.00 92.12 197 ALA A CA 1
ATOM 1550 C C . ALA A 1 197 ? 17.321 -16.113 -19.866 1.00 92.12 197 ALA A C 1
ATOM 1552 O O . ALA A 1 197 ? 17.687 -16.339 -21.017 1.00 92.12 197 ALA A O 1
ATOM 1553 N N . ILE A 1 198 ? 16.059 -15.757 -19.593 1.00 93.62 198 ILE A N 1
ATOM 1554 C CA . ILE A 1 198 ? 15.061 -15.492 -20.644 1.00 93.62 198 ILE A CA 1
ATOM 1555 C C . ILE A 1 198 ? 15.438 -14.237 -21.436 1.00 93.62 198 ILE A C 1
ATOM 1557 O O . ILE A 1 198 ? 15.383 -14.256 -22.665 1.00 93.62 198 ILE A O 1
ATOM 1561 N N . LEU A 1 199 ? 15.847 -13.164 -20.753 1.00 92.06 199 LEU A N 1
ATOM 1562 C CA . LEU A 1 199 ? 16.281 -11.936 -21.418 1.00 92.06 199 LEU A CA 1
ATOM 1563 C C . LEU A 1 199 ? 17.513 -12.180 -22.295 1.00 92.06 199 LEU A C 1
ATOM 1565 O O . LEU A 1 199 ? 17.536 -11.721 -23.426 1.00 92.06 199 LEU A O 1
ATOM 1569 N N . GLU A 1 200 ? 18.497 -12.947 -21.834 1.00 91.94 200 GLU A N 1
ATOM 1570 C CA . GLU A 1 200 ? 19.696 -13.304 -22.609 1.00 91.94 200 GLU A CA 1
ATOM 1571 C C . GLU A 1 200 ? 19.384 -14.135 -23.865 1.00 91.94 200 GLU A C 1
ATOM 1573 O O . GLU A 1 200 ? 20.144 -14.085 -24.831 1.00 91.94 200 GLU A O 1
ATOM 1578 N N . GLN A 1 201 ? 18.264 -14.865 -23.883 1.00 91.38 201 GLN A N 1
ATOM 1579 C CA . GLN A 1 201 ? 17.805 -15.607 -25.062 1.00 91.38 201 GLN A CA 1
ATOM 1580 C C . GLN A 1 201 ? 17.070 -14.731 -26.080 1.00 91.38 201 GLN A C 1
ATOM 1582 O O . GLN A 1 201 ? 17.215 -14.942 -27.281 1.00 91.38 201 GLN A O 1
ATOM 1587 N N . GLU A 1 202 ? 16.229 -13.807 -25.612 1.00 91.12 202 GLU A N 1
ATOM 1588 C CA . GLU A 1 202 ? 15.282 -13.081 -26.470 1.00 91.12 202 GLU A CA 1
ATOM 1589 C C . GLU A 1 202 ? 15.716 -11.650 -26.794 1.00 91.12 202 GLU A C 1
ATOM 1591 O O . GLU A 1 202 ? 15.396 -11.136 -27.866 1.00 91.12 202 GLU A O 1
ATOM 1596 N N . VAL A 1 203 ? 16.427 -10.988 -25.880 1.00 86.00 203 VAL A N 1
ATOM 1597 C CA . VAL A 1 203 ? 16.900 -9.615 -26.064 1.00 86.00 203 VAL A CA 1
ATOM 1598 C C . VAL A 1 203 ? 18.180 -9.647 -26.902 1.00 86.00 203 VAL A C 1
ATOM 1600 O O . VAL A 1 203 ? 19.130 -10.345 -26.540 1.00 86.00 203 VAL A O 1
ATOM 1603 N N . PRO A 1 204 ? 18.272 -8.861 -27.991 1.00 81.94 204 PRO A N 1
ATOM 1604 C CA . PRO A 1 204 ? 19.504 -8.740 -28.763 1.00 81.94 204 PRO A CA 1
ATOM 1605 C C . PRO A 1 204 ? 20.707 -8.424 -27.860 1.00 81.94 204 PRO A C 1
ATOM 1607 O O . PRO A 1 204 ? 20.698 -7.421 -27.149 1.00 81.94 204 PRO A O 1
ATOM 1610 N N . GLY A 1 205 ? 21.760 -9.249 -27.900 1.00 74.31 205 GLY A N 1
ATOM 1611 C CA . GLY A 1 205 ? 22.838 -9.234 -26.894 1.00 74.31 205 GLY A CA 1
ATOM 1612 C C . GLY A 1 205 ? 23.534 -7.881 -26.675 1.00 74.31 205 GLY A C 1
ATOM 1613 O O . GLY A 1 205 ? 23.958 -7.574 -25.564 1.00 74.31 205 GLY A O 1
ATOM 1614 N N . GLN A 1 206 ? 23.578 -7.021 -27.696 1.00 77.06 206 GLN A N 1
ATOM 1615 C CA . GLN A 1 206 ? 24.106 -5.653 -27.595 1.00 77.06 206 GLN A CA 1
ATOM 1616 C C . GLN A 1 206 ? 23.294 -4.730 -26.667 1.00 77.06 206 GLN A C 1
ATOM 1618 O O . GLN A 1 206 ? 23.837 -3.766 -26.138 1.00 77.06 206 GLN A O 1
ATOM 1623 N N . LEU A 1 207 ? 22.008 -5.020 -26.448 1.00 79.75 207 LEU A N 1
ATOM 1624 C CA . LEU A 1 207 ? 21.119 -4.228 -25.596 1.00 79.75 207 LEU A CA 1
ATOM 1625 C C . LEU A 1 207 ? 21.276 -4.560 -24.114 1.00 79.75 207 LEU A C 1
ATOM 1627 O O . LEU A 1 207 ? 21.148 -3.667 -23.283 1.00 79.75 207 LEU A O 1
ATOM 1631 N N . LEU A 1 208 ? 21.595 -5.813 -23.774 1.00 82.81 208 LEU A N 1
ATOM 1632 C CA . LEU A 1 208 ? 21.857 -6.211 -22.385 1.00 82.81 208 LEU A CA 1
ATOM 1633 C C . LEU A 1 208 ? 23.163 -5.627 -21.840 1.00 82.81 208 LEU A C 1
ATOM 1635 O O . LEU A 1 208 ? 23.306 -5.456 -20.633 1.00 82.81 208 LEU A O 1
ATOM 1639 N N . ALA A 1 209 ? 24.095 -5.295 -22.733 1.00 81.69 209 ALA A N 1
ATOM 1640 C CA . ALA A 1 209 ? 25.339 -4.610 -22.405 1.00 81.69 209 ALA A CA 1
ATOM 1641 C C . ALA A 1 209 ? 25.233 -3.074 -22.498 1.00 81.69 209 ALA A C 1
ATOM 1643 O O . ALA A 1 209 ? 26.214 -2.382 -22.225 1.00 81.69 209 ALA A O 1
ATOM 1644 N N . ASP A 1 210 ? 24.081 -2.521 -22.901 1.00 83.44 210 ASP A N 1
ATOM 1645 C CA . ASP A 1 210 ? 23.926 -1.079 -23.095 1.00 83.44 210 ASP A CA 1
ATOM 1646 C C . ASP A 1 210 ? 23.880 -0.348 -21.736 1.00 83.44 210 ASP A C 1
ATOM 1648 O O . ASP A 1 210 ? 22.994 -0.622 -20.921 1.00 83.44 210 ASP A O 1
ATOM 1652 N N . PRO A 1 211 ? 24.755 0.646 -21.484 1.00 80.88 211 PRO A N 1
ATOM 1653 C CA . PRO A 1 211 ? 24.741 1.427 -20.244 1.00 80.88 211 PRO A CA 1
ATOM 1654 C C . PRO A 1 211 ? 23.412 2.146 -19.954 1.00 80.88 211 PRO A C 1
ATOM 1656 O O . PRO A 1 211 ? 23.144 2.539 -18.818 1.00 80.88 211 PRO A O 1
ATOM 1659 N N . ARG A 1 212 ? 22.563 2.361 -20.966 1.00 80.12 212 ARG A N 1
ATOM 1660 C CA . ARG A 1 212 ? 21.221 2.938 -20.801 1.00 80.12 212 ARG A CA 1
ATOM 1661 C C . ARG A 1 212 ? 20.255 1.980 -20.114 1.00 80.12 212 ARG A C 1
ATOM 1663 O O . ARG A 1 212 ? 19.306 2.459 -19.497 1.00 80.12 212 ARG A O 1
ATOM 1670 N N . LEU A 1 213 ? 20.500 0.671 -20.176 1.00 80.69 213 LEU A N 1
ATOM 1671 C CA . LEU A 1 213 ? 19.682 -0.326 -19.491 1.00 80.69 213 LEU A CA 1
ATOM 1672 C C . LEU A 1 213 ? 19.735 -0.130 -17.973 1.00 80.69 213 LEU A C 1
ATOM 1674 O O . LEU A 1 213 ? 18.707 -0.228 -17.310 1.00 80.69 213 LEU A O 1
ATOM 1678 N N . GLU A 1 214 ? 20.893 0.282 -17.448 1.00 76.62 214 GLU A N 1
ATOM 1679 C CA . GLU A 1 214 ? 21.075 0.616 -16.032 1.00 76.62 214 GLU A CA 1
ATOM 1680 C C . GLU A 1 214 ? 20.160 1.772 -15.595 1.00 76.62 214 GLU A C 1
ATOM 1682 O O . GLU A 1 214 ? 19.533 1.736 -14.539 1.00 76.62 214 GLU A O 1
ATOM 1687 N N . LYS A 1 215 ? 19.989 2.777 -16.460 1.00 76.62 215 LYS A N 1
ATOM 1688 C CA . LYS A 1 215 ? 19.070 3.903 -16.222 1.00 76.62 215 LYS A CA 1
ATOM 1689 C C . LYS A 1 215 ? 17.601 3.515 -16.388 1.00 76.62 215 LYS A C 1
ATOM 1691 O O . LYS A 1 215 ? 16.723 4.231 -15.915 1.00 76.62 215 LYS A O 1
ATOM 1696 N N . ALA A 1 216 ? 17.333 2.407 -17.076 1.00 79.56 216 ALA A N 1
ATOM 1697 C CA . ALA A 1 216 ? 15.995 1.902 -17.340 1.00 79.56 216 ALA A CA 1
ATOM 1698 C C . ALA A 1 216 ? 15.517 0.868 -16.313 1.00 79.56 216 ALA A C 1
ATOM 1700 O O . ALA A 1 216 ? 14.378 0.420 -16.404 1.00 79.56 216 ALA A O 1
ATOM 1701 N N . ARG A 1 217 ? 16.345 0.514 -15.322 1.00 83.06 217 ARG A N 1
ATOM 1702 C CA . ARG A 1 217 ? 16.052 -0.539 -14.336 1.00 83.06 217 ARG A CA 1
ATOM 1703 C C . ARG A 1 217 ? 14.746 -0.351 -13.582 1.00 83.06 217 ARG A C 1
ATOM 1705 O O . ARG A 1 217 ? 14.133 -1.340 -13.212 1.00 83.06 217 ARG A O 1
ATOM 1712 N N . MET A 1 218 ? 14.320 0.889 -13.367 1.00 65.12 218 MET A N 1
ATOM 1713 C CA . MET A 1 218 ? 13.073 1.211 -12.664 1.00 65.12 218 MET A CA 1
ATOM 1714 C C . MET A 1 218 ? 11.821 1.180 -13.558 1.00 65.12 218 MET A C 1
ATOM 1716 O O . MET A 1 218 ? 10.707 1.302 -13.055 1.00 65.12 218 MET A O 1
ATOM 1720 N N . TYR A 1 219 ? 11.989 1.037 -14.873 1.00 76.38 219 TYR A N 1
ATOM 1721 C CA . TYR A 1 219 ? 10.901 0.932 -15.844 1.00 76.38 219 TYR A CA 1
ATOM 1722 C C . TYR A 1 219 ? 10.626 -0.524 -16.200 1.00 76.38 219 TYR A C 1
ATOM 1724 O O . TYR A 1 219 ? 11.453 -1.389 -15.941 1.00 76.38 219 TYR A O 1
ATOM 1732 N N . THR A 1 220 ? 9.481 -0.808 -16.814 1.00 85.06 220 THR A N 1
ATOM 1733 C CA . THR A 1 220 ? 9.142 -2.152 -17.304 1.00 85.06 220 THR A CA 1
ATOM 1734 C C . THR A 1 220 ? 9.542 -2.313 -18.775 1.00 85.06 220 THR A C 1
ATOM 1736 O O . THR A 1 220 ? 9.752 -1.323 -19.484 1.00 85.06 220 THR A O 1
ATOM 1739 N N . PHE A 1 221 ? 9.666 -3.545 -19.276 1.00 85.31 221 PHE A N 1
ATOM 1740 C CA . PHE A 1 221 ? 9.993 -3.756 -20.695 1.00 85.31 221 PHE A CA 1
ATOM 1741 C C . PHE A 1 221 ? 8.879 -3.293 -21.638 1.00 85.31 221 PHE A C 1
ATOM 1743 O O . PHE A 1 221 ? 9.186 -2.839 -22.736 1.00 85.31 221 PHE A O 1
ATOM 1750 N N . GLU A 1 222 ? 7.619 -3.306 -21.203 1.00 85.44 222 GLU A N 1
ATOM 1751 C CA . GLU A 1 222 ? 6.505 -2.685 -21.929 1.00 85.44 222 GLU A CA 1
ATOM 1752 C C . GLU A 1 222 ? 6.755 -1.184 -22.164 1.00 85.44 222 GLU A C 1
ATOM 1754 O O . GLU A 1 222 ? 6.447 -0.645 -23.227 1.00 85.44 222 GLU A O 1
ATOM 1759 N N . MET A 1 223 ? 7.394 -0.500 -21.208 1.00 77.75 223 MET A N 1
ATOM 1760 C CA . MET A 1 223 ? 7.745 0.913 -21.352 1.00 77.75 223 MET A CA 1
ATOM 1761 C C . MET A 1 223 ? 8.882 1.130 -22.331 1.00 77.75 223 MET A C 1
ATOM 1763 O O . MET A 1 223 ? 8.802 1.968 -23.226 1.00 77.75 223 MET A O 1
ATOM 1767 N N . VAL A 1 224 ? 10.009 0.475 -22.089 1.00 85.06 224 VAL A N 1
ATOM 1768 C CA . VAL A 1 224 ? 11.255 0.862 -22.756 1.00 85.06 224 VAL A CA 1
ATOM 1769 C C . VAL A 1 224 ? 11.479 0.071 -24.031 1.00 85.06 224 VAL A C 1
ATOM 1771 O O . VAL A 1 224 ? 12.062 0.610 -24.965 1.00 85.06 224 VAL A O 1
ATOM 1774 N N . GLY A 1 225 ? 10.950 -1.149 -24.109 1.00 84.81 225 GLY A N 1
ATOM 1775 C CA . GLY A 1 225 ? 11.094 -2.061 -25.238 1.00 84.81 225 GLY A CA 1
ATOM 1776 C C . GLY A 1 225 ? 10.712 -1.432 -26.575 1.00 84.81 225 GLY A C 1
ATOM 1777 O O . GLY A 1 225 ? 11.585 -1.318 -27.429 1.00 84.81 225 GLY A O 1
ATOM 1778 N N . PRO A 1 226 ? 9.494 -0.886 -26.750 1.00 85.94 226 PRO A N 1
ATOM 1779 C CA . PRO A 1 226 ? 9.082 -0.320 -28.038 1.00 85.94 226 PRO A CA 1
ATOM 1780 C C . PRO A 1 226 ? 9.939 0.867 -28.510 1.00 85.94 226 PRO A C 1
ATOM 1782 O O . PRO A 1 226 ? 9.926 1.226 -29.684 1.00 85.94 226 PRO A O 1
ATOM 1785 N N . ARG A 1 227 ? 10.685 1.506 -27.597 1.00 81.56 227 ARG A N 1
ATOM 1786 C CA . ARG A 1 227 ? 11.583 2.639 -27.886 1.00 81.56 227 ARG A CA 1
ATOM 1787 C C . ARG A 1 227 ? 12.997 2.189 -28.261 1.00 81.56 227 ARG A C 1
ATOM 1789 O O . ARG A 1 227 ? 13.840 3.025 -28.585 1.00 81.56 227 ARG A O 1
ATOM 1796 N N . VAL A 1 228 ? 13.268 0.891 -28.190 1.00 82.12 228 VAL A N 1
ATOM 1797 C CA . VAL A 1 228 ? 14.575 0.286 -28.405 1.00 82.12 228 VAL A CA 1
ATOM 1798 C C . VAL A 1 228 ? 14.561 -0.485 -29.722 1.00 82.12 228 VAL A C 1
ATOM 1800 O O . VAL A 1 228 ? 13.748 -1.379 -29.948 1.00 82.12 228 VAL A O 1
ATOM 1803 N N . GLN A 1 229 ? 15.491 -0.146 -30.614 1.00 81.88 229 GLN A N 1
ATOM 1804 C CA . GLN A 1 229 ? 15.640 -0.844 -31.887 1.00 81.88 229 GLN A CA 1
ATOM 1805 C C . GLN A 1 229 ? 15.933 -2.334 -31.645 1.00 81.88 229 GLN A C 1
ATOM 1807 O O . GLN A 1 229 ? 16.897 -2.675 -30.965 1.00 81.88 229 GLN A O 1
ATOM 1812 N N . GLY A 1 230 ? 15.109 -3.213 -32.222 1.00 82.81 230 GLY A N 1
ATOM 1813 C CA . GLY A 1 230 ? 15.219 -4.666 -32.045 1.00 82.81 230 GLY A CA 1
ATOM 1814 C C . GLY A 1 230 ? 14.378 -5.246 -30.902 1.00 82.81 230 GLY A C 1
ATOM 1815 O O . GLY A 1 230 ? 14.420 -6.451 -30.697 1.00 82.81 230 GLY A O 1
ATOM 1816 N N . MET A 1 231 ? 13.595 -4.423 -30.197 1.00 87.50 231 MET A N 1
ATOM 1817 C CA . MET A 1 231 ? 12.650 -4.840 -29.151 1.00 87.50 231 MET A CA 1
ATOM 1818 C C . MET A 1 231 ? 11.199 -4.590 -29.599 1.00 87.50 231 MET A C 1
ATOM 1820 O O . MET A 1 231 ? 10.438 -3.874 -28.950 1.00 87.50 231 MET A O 1
ATOM 1824 N N . GLY A 1 232 ? 10.837 -5.144 -30.761 1.00 86.25 232 GLY A N 1
ATOM 1825 C CA . GLY A 1 232 ? 9.481 -5.058 -31.311 1.00 86.25 232 GLY A CA 1
ATOM 1826 C C . GLY A 1 232 ? 8.441 -5.819 -30.480 1.00 86.25 232 GLY A C 1
ATOM 1827 O O . GLY A 1 232 ? 8.781 -6.572 -29.565 1.00 86.25 232 GLY A O 1
ATOM 1828 N N . GLU A 1 233 ? 7.160 -5.637 -30.815 1.00 87.25 233 GLU A N 1
ATOM 1829 C CA . GLU A 1 233 ? 6.033 -6.297 -30.132 1.00 87.25 233 GLU A CA 1
ATOM 1830 C C . GLU A 1 233 ? 6.168 -7.826 -30.103 1.00 87.25 233 GLU A C 1
ATOM 1832 O O . GLU A 1 233 ? 5.819 -8.461 -29.112 1.00 87.25 233 GLU A O 1
ATOM 1837 N N . ASP A 1 234 ? 6.728 -8.423 -31.156 1.00 90.12 234 ASP A N 1
ATOM 1838 C CA . ASP A 1 234 ? 6.943 -9.863 -31.266 1.00 90.12 234 ASP A CA 1
ATOM 1839 C C . ASP A 1 234 ? 7.981 -10.379 -30.254 1.00 90.12 234 ASP A C 1
ATOM 1841 O O . ASP A 1 234 ? 7.781 -11.429 -29.643 1.00 90.12 234 ASP A O 1
ATOM 1845 N N . VAL A 1 235 ? 9.073 -9.635 -30.049 1.00 89.75 235 VAL A N 1
ATOM 1846 C CA . VAL A 1 235 ? 10.116 -9.948 -29.060 1.00 89.75 235 VAL A CA 1
ATOM 1847 C C . VAL A 1 235 ? 9.548 -9.800 -27.653 1.00 89.75 235 VAL A C 1
ATOM 1849 O O . VAL A 1 235 ? 9.704 -10.693 -26.821 1.00 89.75 235 VAL A O 1
ATOM 1852 N N . LEU A 1 236 ? 8.837 -8.700 -27.397 1.00 91.50 236 LEU A N 1
ATOM 1853 C CA . LEU A 1 236 ? 8.214 -8.428 -26.104 1.00 91.50 236 LEU A CA 1
ATOM 1854 C C . LEU A 1 236 ? 7.178 -9.495 -25.732 1.00 91.50 236 LEU A C 1
ATOM 1856 O O . LEU A 1 236 ? 7.212 -10.001 -24.613 1.00 91.50 236 LEU A O 1
ATOM 1860 N N . ALA A 1 237 ? 6.328 -9.906 -26.674 1.00 92.38 237 ALA A N 1
ATOM 1861 C CA . ALA A 1 237 ? 5.354 -10.972 -26.457 1.00 92.38 237 ALA A CA 1
ATOM 1862 C C . ALA A 1 237 ? 6.020 -12.326 -26.156 1.00 92.38 237 ALA A C 1
ATOM 1864 O O . ALA A 1 237 ? 5.548 -13.061 -25.287 1.00 92.38 237 ALA A O 1
ATOM 1865 N N . ARG A 1 238 ? 7.136 -12.662 -26.824 1.00 94.44 238 ARG A N 1
ATOM 1866 C CA . ARG A 1 238 ? 7.899 -13.887 -26.518 1.00 94.44 238 ARG A CA 1
ATOM 1867 C C . ARG A 1 238 ? 8.521 -13.844 -25.127 1.00 94.44 238 ARG A C 1
ATOM 1869 O O . ARG A 1 238 ? 8.461 -14.848 -24.416 1.00 94.44 238 ARG A O 1
ATOM 1876 N N . ILE A 1 239 ? 9.086 -12.701 -24.734 1.00 93.62 239 ILE A N 1
ATOM 1877 C CA . ILE A 1 239 ? 9.623 -12.503 -23.384 1.00 93.62 239 ILE A CA 1
ATOM 1878 C C . ILE A 1 239 ? 8.504 -12.693 -22.360 1.00 93.62 239 ILE A C 1
ATOM 1880 O O . ILE A 1 239 ? 8.649 -13.518 -21.464 1.00 93.62 239 ILE A O 1
ATOM 1884 N N . ASP A 1 240 ? 7.376 -11.997 -22.516 1.00 92.50 240 ASP A N 1
ATOM 1885 C CA . ASP A 1 240 ? 6.265 -12.052 -21.561 1.00 92.50 240 ASP A CA 1
ATOM 1886 C C . ASP A 1 240 ? 5.684 -13.466 -21.420 1.00 92.50 240 ASP A C 1
ATOM 1888 O O . ASP A 1 240 ? 5.501 -13.957 -20.308 1.00 92.50 240 ASP A O 1
ATOM 1892 N N . ALA A 1 241 ? 5.503 -14.182 -22.536 1.00 92.44 241 ALA A N 1
ATOM 1893 C CA . ALA A 1 241 ? 5.038 -15.568 -22.523 1.00 92.44 241 ALA A CA 1
ATOM 1894 C C . ALA A 1 241 ? 6.001 -16.510 -21.778 1.00 92.44 241 ALA A C 1
ATOM 1896 O O . ALA A 1 241 ? 5.563 -17.390 -21.034 1.00 92.44 241 ALA A O 1
ATOM 1897 N N . LYS A 1 242 ? 7.318 -16.328 -21.948 1.00 93.50 242 LYS A N 1
ATOM 1898 C CA . LYS A 1 242 ? 8.330 -17.108 -21.220 1.00 93.50 242 LYS A CA 1
ATOM 1899 C C . LYS A 1 242 ? 8.387 -16.733 -19.739 1.00 93.50 242 LYS A C 1
ATOM 1901 O O . LYS A 1 242 ? 8.545 -17.621 -18.906 1.00 93.50 242 LYS A O 1
ATOM 1906 N N . LEU A 1 243 ? 8.243 -15.450 -19.407 1.00 88.44 243 LEU A N 1
ATOM 1907 C CA . LEU A 1 243 ? 8.194 -14.970 -18.025 1.00 88.44 243 LEU A CA 1
ATOM 1908 C C . LEU A 1 243 ? 6.978 -15.532 -17.277 1.00 88.44 243 LEU A C 1
ATOM 1910 O O . LEU A 1 243 ? 7.128 -15.995 -16.151 1.00 88.44 243 LEU A O 1
ATOM 1914 N N . ALA A 1 244 ? 5.811 -15.580 -17.923 1.00 83.06 244 ALA A N 1
ATOM 1915 C CA . ALA A 1 244 ? 4.594 -16.162 -17.359 1.00 83.06 244 ALA A CA 1
ATOM 1916 C C . ALA A 1 244 ? 4.687 -17.687 -17.131 1.00 83.06 244 ALA A C 1
ATOM 1918 O O . ALA A 1 244 ? 3.918 -18.250 -16.348 1.00 83.06 244 ALA A O 1
ATOM 1919 N N . ALA A 1 245 ? 5.611 -18.371 -17.818 1.00 86.06 245 ALA A N 1
ATOM 1920 C CA . ALA A 1 245 ? 5.827 -19.809 -17.678 1.00 86.06 245 ALA A CA 1
ATOM 1921 C C . ALA A 1 245 ? 6.726 -20.190 -16.482 1.00 86.06 245 ALA A C 1
ATOM 1923 O O . ALA A 1 245 ? 6.662 -21.342 -16.036 1.00 86.06 245 ALA A O 1
ATOM 1924 N N . LEU A 1 246 ? 7.532 -19.251 -15.961 1.00 78.19 246 LEU A N 1
ATOM 1925 C CA . LEU A 1 246 ? 8.374 -19.431 -14.764 1.00 78.19 246 LEU A CA 1
ATOM 1926 C C . LEU A 1 246 ? 7.545 -19.631 -13.504 1.00 78.19 246 LEU A C 1
ATOM 1928 O O . LEU A 1 246 ? 7.921 -20.506 -12.686 1.00 78.19 246 LEU A O 1
#

pLDDT: mean 84.74, std 13.06, range [38.0, 98.56]

Sequence (246 aa):
TRLRHLHLMPPLENEAPKSRLENVISKERFAAKRPNEDGVISFTLDFESGVSYSIFHLHDHRGFHQVLLGKGCGWWPCITSLSGAKLHHGYEFAQSSVVSRGLWTSEDTFEMTLQFNETAFRDVITVTFLNGGTVAKLDRRVNVNSFGRQRPTIWCSTLVRGDELLPSSGLGSGHKITYSIASSTVGELLDNPKTRAILEQEVPGQLLADPRLEKARMYTFEMVGPRVQGMGEDVLARIDAKLAAL